Protein AF-A0A940ZEM4-F1 (afdb_monomer_lite)

Structure (mmCIF, N/CA/C/O backbone):
data_AF-A0A940ZEM4-F1
#
_entry.id   AF-A0A940ZEM4-F1
#
loop_
_atom_site.group_PDB
_atom_site.id
_atom_site.type_symbol
_atom_site.label_atom_id
_atom_site.label_alt_id
_atom_site.label_comp_id
_atom_site.label_asym_id
_atom_site.label_entity_id
_atom_site.label_seq_id
_atom_site.pdbx_PDB_ins_code
_atom_site.Cartn_x
_atom_site.Cartn_y
_atom_site.Cartn_z
_atom_site.occupancy
_atom_site.B_iso_or_equiv
_atom_site.auth_seq_id
_atom_site.auth_comp_id
_atom_site.auth_asym_id
_atom_site.auth_atom_id
_atom_site.pdbx_PDB_model_num
ATOM 1 N N . MET A 1 1 ? 19.831 27.025 28.135 1.00 42.28 1 MET A N 1
ATOM 2 C CA . MET A 1 1 ? 18.416 26.863 27.742 1.00 42.28 1 MET A CA 1
ATOM 3 C C . MET A 1 1 ? 18.306 25.577 26.940 1.00 42.28 1 MET A C 1
ATOM 5 O O . MET A 1 1 ? 18.789 25.529 25.819 1.00 42.28 1 MET A O 1
ATOM 9 N N . SER A 1 2 ? 17.800 24.511 27.561 1.00 36.66 2 SER A N 1
ATOM 10 C CA . SER A 1 2 ? 17.533 23.241 26.882 1.00 36.66 2 SER A CA 1
ATOM 11 C C . SER A 1 2 ? 16.228 23.406 26.108 1.00 36.66 2 SER A C 1
ATOM 13 O O . SER A 1 2 ? 15.175 23.564 26.722 1.00 36.66 2 SER A O 1
ATOM 15 N N . TYR A 1 3 ? 16.296 23.454 24.778 1.00 43.72 3 TYR A N 1
ATOM 16 C CA . TYR A 1 3 ? 15.103 23.317 23.949 1.00 43.72 3 TYR A CA 1
ATOM 17 C C . TYR A 1 3 ? 14.574 21.897 24.167 1.00 43.72 3 TYR A C 1
ATOM 19 O O . TYR A 1 3 ? 15.185 20.928 23.715 1.00 43.72 3 TYR A O 1
ATOM 27 N N . GLY A 1 4 ? 13.483 21.772 24.927 1.00 49.12 4 GLY A N 1
ATOM 28 C CA . GLY A 1 4 ? 12.806 20.496 25.129 1.00 49.12 4 GLY A CA 1
ATOM 29 C C . GLY A 1 4 ? 12.476 19.892 23.769 1.00 49.12 4 GLY A C 1
ATOM 30 O O . GLY A 1 4 ? 11.851 20.551 22.938 1.00 49.12 4 GLY A O 1
ATOM 31 N N . ARG A 1 5 ? 12.945 18.665 23.514 1.00 53.44 5 ARG A N 1
ATOM 32 C CA . ARG A 1 5 ? 12.550 17.930 22.308 1.00 53.44 5 ARG A CA 1
ATOM 33 C C . ARG A 1 5 ? 11.017 17.887 22.271 1.00 53.44 5 ARG A C 1
ATOM 35 O O . ARG A 1 5 ? 10.428 17.614 23.319 1.00 53.44 5 ARG A O 1
ATOM 42 N N . PRO A 1 6 ? 10.374 18.156 21.120 1.00 58.81 6 PRO A N 1
ATOM 43 C CA . PRO A 1 6 ? 8.931 17.998 20.992 1.00 58.81 6 PRO A CA 1
ATOM 44 C C . PRO A 1 6 ? 8.537 16.605 21.486 1.00 58.81 6 PRO A C 1
ATOM 46 O O . PRO A 1 6 ? 9.153 15.621 21.069 1.00 58.81 6 PRO A O 1
ATOM 49 N N . ALA A 1 7 ? 7.583 16.546 22.413 1.00 74.50 7 ALA A N 1
ATOM 50 C CA . ALA A 1 7 ? 7.146 15.294 23.005 1.00 74.50 7 ALA A CA 1
ATOM 51 C C . ALA A 1 7 ? 6.438 14.435 21.949 1.00 74.50 7 ALA A C 1
ATOM 53 O O . ALA A 1 7 ? 5.631 14.928 21.163 1.00 74.50 7 ALA A O 1
ATOM 54 N N . GLU A 1 8 ? 6.781 13.153 21.930 1.00 88.69 8 GLU A N 1
ATOM 55 C CA . GLU A 1 8 ? 6.038 12.126 21.214 1.00 88.69 8 GLU A CA 1
ATOM 56 C C . GLU A 1 8 ? 4.833 11.732 22.069 1.00 88.69 8 GLU A C 1
ATOM 58 O O . GLU A 1 8 ? 4.976 11.475 23.268 1.00 88.69 8 GLU A O 1
ATOM 63 N N . HIS A 1 9 ? 3.647 11.711 21.465 1.00 91.81 9 HIS A N 1
ATOM 64 C CA . HIS A 1 9 ? 2.410 11.353 22.153 1.00 91.81 9 HIS A CA 1
ATOM 65 C C . HIS A 1 9 ? 1.871 10.054 21.570 1.00 91.81 9 HIS A C 1
ATOM 67 O O . HIS A 1 9 ? 1.681 9.970 20.360 1.00 91.81 9 HIS A O 1
ATOM 73 N N . THR A 1 10 ? 1.638 9.057 22.425 1.00 96.12 10 THR A N 1
ATOM 74 C CA . THR A 1 10 ? 1.078 7.754 22.042 1.00 96.12 10 THR A CA 1
ATOM 75 C C . THR A 1 10 ? -0.239 7.524 22.770 1.00 96.12 10 THR A C 1
ATOM 77 O O . THR A 1 10 ? -0.320 7.730 23.980 1.00 96.12 10 THR A O 1
ATOM 80 N N . PHE A 1 11 ? -1.242 7.073 22.026 1.00 97.81 11 PHE A N 1
ATOM 81 C CA . PHE A 1 11 ? -2.601 6.797 22.476 1.00 97.81 11 PHE A CA 1
ATOM 82 C C . PHE A 1 11 ? -3.000 5.384 22.046 1.00 97.81 11 PHE A C 1
ATOM 84 O O . PHE A 1 11 ? -2.546 4.903 21.005 1.00 97.81 11 PHE A O 1
ATOM 91 N N . LEU A 1 12 ? -3.873 4.730 22.814 1.00 97.94 12 LEU A N 1
ATOM 92 C CA . LEU A 1 12 ? -4.302 3.351 22.562 1.00 97.94 12 LEU A CA 1
ATOM 93 C C . LEU A 1 12 ? -5.829 3.233 22.519 1.00 97.94 12 LEU A C 1
ATOM 95 O O . LEU A 1 12 ? -6.542 3.979 23.192 1.00 97.94 12 LEU A O 1
ATOM 99 N N . GLY A 1 13 ? -6.330 2.285 21.728 1.00 97.06 13 GLY A N 1
ATOM 100 C CA . GLY A 1 13 ? -7.742 1.917 21.657 1.00 97.06 13 GLY A CA 1
ATOM 101 C C . GLY A 1 13 ? -8.676 3.114 21.466 1.00 97.06 13 GLY A C 1
ATOM 102 O O . GLY A 1 13 ? -8.580 3.852 20.484 1.00 97.06 13 GLY A O 1
ATOM 103 N N . ALA A 1 14 ? -9.588 3.314 22.419 1.00 97.75 14 ALA A N 1
ATOM 104 C CA . ALA A 1 14 ? -10.569 4.398 22.368 1.00 97.75 14 ALA A CA 1
ATOM 105 C C . ALA A 1 14 ? -9.922 5.795 22.392 1.00 97.75 14 ALA A C 1
ATOM 107 O O . ALA A 1 14 ? -10.411 6.710 21.729 1.00 97.75 14 ALA A O 1
ATOM 108 N N . GLU A 1 15 ? -8.808 5.970 23.111 1.00 98.31 15 GLU A N 1
ATOM 109 C CA . GLU A 1 15 ? -8.081 7.246 23.138 1.00 98.31 15 GLU A CA 1
ATOM 110 C C . GLU A 1 15 ? -7.429 7.535 21.783 1.00 98.31 15 GLU A C 1
ATOM 112 O O . GLU A 1 15 ? -7.497 8.664 21.292 1.00 98.31 15 GLU A O 1
ATOM 117 N N . ALA A 1 16 ? -6.873 6.505 21.132 1.00 98.38 16 ALA A N 1
ATOM 118 C CA . ALA A 1 16 ? -6.360 6.620 19.769 1.00 98.38 16 ALA A CA 1
ATOM 119 C C . ALA A 1 16 ? -7.468 7.061 18.802 1.00 98.38 16 ALA A C 1
ATOM 121 O O . ALA A 1 16 ? -7.296 8.028 18.060 1.00 98.38 16 ALA A O 1
ATOM 122 N N . GLN A 1 17 ? -8.637 6.414 18.857 1.00 98.44 17 GLN A N 1
ATOM 123 C CA . GLN A 1 17 ? -9.801 6.778 18.043 1.00 98.44 17 GLN A CA 1
ATOM 124 C C . GLN A 1 17 ? -10.248 8.229 18.282 1.00 98.44 17 GLN A C 1
ATOM 126 O O . GLN A 1 17 ? -10.567 8.947 17.323 1.00 98.44 17 GLN A O 1
ATOM 131 N N . HIS A 1 18 ? -10.259 8.666 19.544 1.00 98.38 18 HIS A N 1
ATOM 132 C CA . HIS A 1 18 ? -10.640 10.021 19.923 1.00 98.38 18 HIS A CA 1
ATOM 133 C C . HIS A 1 18 ? -9.693 11.062 19.315 1.00 98.38 18 HIS A C 1
ATOM 135 O O . HIS A 1 18 ? -10.147 11.994 18.642 1.00 98.38 18 HIS A O 1
ATOM 141 N N . GLU A 1 19 ? -8.379 10.889 19.487 1.00 98.19 19 GLU A N 1
ATOM 142 C CA . GLU A 1 19 ? -7.397 11.833 18.952 1.00 98.19 19 GLU A CA 1
ATOM 143 C C . GLU A 1 19 ? -7.379 11.828 17.420 1.00 98.19 19 GLU A C 1
ATOM 145 O O . GLU A 1 19 ? -7.398 12.904 16.817 1.00 98.19 19 GLU A O 1
ATOM 150 N N . ILE A 1 20 ? -7.480 10.659 16.777 1.00 98.31 20 ILE A N 1
ATOM 151 C CA . ILE A 1 20 ? -7.647 10.561 15.318 1.00 98.31 20 ILE A CA 1
ATOM 152 C C . ILE A 1 20 ? -8.873 11.370 14.866 1.00 98.31 20 ILE A C 1
ATOM 154 O O . ILE A 1 20 ? -8.784 12.213 13.971 1.00 98.31 20 ILE A O 1
ATOM 158 N N . SER A 1 21 ? -10.020 11.187 15.525 1.00 98.00 21 SER A N 1
ATOM 159 C CA . SER A 1 21 ? -11.264 11.894 15.183 1.00 98.00 21 SER A CA 1
ATOM 160 C C . SER A 1 21 ? -11.165 13.407 15.346 1.00 98.00 21 SER A C 1
ATOM 162 O O . SER A 1 21 ? -11.782 14.151 14.583 1.00 98.00 21 SER A O 1
ATOM 164 N N . LYS A 1 22 ? -10.388 13.874 16.327 1.00 97.50 22 LYS A N 1
ATOM 165 C CA . LYS A 1 22 ? -10.124 15.297 16.556 1.00 97.50 22 LYS A CA 1
ATOM 166 C C . LYS A 1 22 ? -9.300 15.906 15.420 1.00 97.50 22 LYS A C 1
ATOM 168 O O . LYS A 1 22 ? -9.637 16.995 14.952 1.00 97.50 22 LYS A O 1
ATOM 173 N N . ARG A 1 23 ? -8.274 15.194 14.930 1.00 96.75 23 ARG A N 1
ATOM 174 C CA . ARG A 1 23 ? -7.470 15.623 13.762 1.00 96.75 23 ARG A CA 1
ATOM 175 C C . ARG A 1 23 ? -8.301 15.652 12.477 1.00 96.75 23 ARG A C 1
ATOM 177 O O . ARG A 1 23 ? -8.047 16.475 11.608 1.00 96.75 23 ARG A O 1
ATOM 184 N N . LEU A 1 24 ? -9.336 14.819 12.399 1.00 97.56 24 LEU A N 1
ATOM 185 C CA . LEU A 1 24 ? -10.259 14.733 11.266 1.00 97.56 24 LEU A CA 1
ATOM 186 C C . LEU A 1 24 ? -11.547 15.558 11.455 1.00 97.56 24 LEU A C 1
ATOM 188 O O . LEU A 1 24 ? -12.528 15.329 10.756 1.00 97.56 24 LEU A O 1
ATOM 192 N N . SER A 1 25 ? -11.584 16.513 12.391 1.00 95.56 25 SER A N 1
ATOM 193 C CA . SER A 1 25 ? -12.802 17.271 12.747 1.00 95.56 25 SER A CA 1
ATOM 194 C C . SER A 1 25 ? -13.527 17.920 11.556 1.00 95.56 25 SER A C 1
ATOM 196 O O . SER A 1 25 ? -14.758 17.912 11.533 1.00 95.56 25 SER A O 1
ATOM 198 N N . GLY A 1 26 ? -12.784 18.404 10.555 1.00 95.19 26 GLY A N 1
ATOM 199 C CA . GLY A 1 26 ? -13.317 18.983 9.313 1.00 95.19 26 GLY A CA 1
ATOM 200 C C . GLY A 1 26 ? -13.774 17.976 8.249 1.00 95.19 26 GLY A C 1
ATOM 201 O O . GLY A 1 26 ? -14.302 18.390 7.223 1.00 95.19 26 GLY A O 1
ATOM 202 N N . PHE A 1 27 ? -13.603 16.670 8.480 1.00 97.31 27 PHE A N 1
ATOM 203 C CA . PHE A 1 27 ? -13.843 15.603 7.501 1.00 97.31 27 PHE A CA 1
ATOM 204 C C . PHE A 1 27 ? -14.783 14.529 8.083 1.00 97.31 27 PHE A C 1
ATOM 206 O O . PHE A 1 27 ? -14.321 13.496 8.580 1.00 97.31 27 PHE A O 1
ATOM 213 N N . PRO A 1 28 ? -16.117 14.734 8.048 1.00 97.44 28 PRO A N 1
ATOM 214 C CA . PRO A 1 28 ? -17.080 13.847 8.708 1.00 97.44 28 PRO A CA 1
ATOM 215 C C . PRO A 1 28 ? -16.985 12.379 8.276 1.00 97.44 28 PRO A C 1
ATOM 217 O O . PRO A 1 28 ? -17.043 11.490 9.123 1.00 97.44 28 PRO A O 1
ATOM 220 N N . LEU A 1 29 ? -16.777 12.119 6.982 1.00 98.25 29 LEU A N 1
ATOM 221 C CA . LEU A 1 29 ?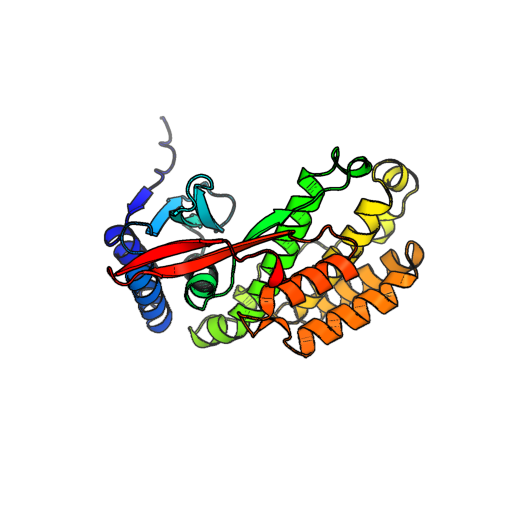 -16.632 10.758 6.460 1.00 98.25 29 LEU A CA 1
ATOM 222 C C . LEU A 1 29 ? -15.328 10.098 6.928 1.00 98.25 29 LEU A C 1
ATOM 224 O O . LEU A 1 29 ? -15.322 8.917 7.259 1.00 98.25 29 LEU A O 1
ATOM 228 N N . ALA A 1 30 ? -14.235 10.857 7.043 1.00 98.00 30 ALA A N 1
ATOM 229 C CA . ALA A 1 30 ? -12.977 10.336 7.577 1.00 98.00 30 ALA A CA 1
ATOM 230 C C . ALA A 1 30 ? -13.080 10.021 9.084 1.00 98.00 30 ALA A C 1
ATOM 232 O O . ALA A 1 30 ? -12.476 9.063 9.563 1.00 98.00 30 ALA A O 1
ATOM 233 N N . ARG A 1 31 ? -13.898 10.771 9.838 1.00 98.25 31 ARG A N 1
ATOM 234 C CA . ARG A 1 31 ? -14.227 10.442 11.240 1.00 98.25 31 ARG A CA 1
ATOM 235 C C . ARG A 1 31 ? -15.096 9.199 11.368 1.00 98.25 31 ARG A C 1
ATOM 237 O O . ARG A 1 31 ? -14.954 8.446 12.326 1.00 98.25 31 ARG A O 1
ATOM 244 N N . GLN A 1 32 ? -16.021 8.992 10.436 1.00 98.31 32 GLN A N 1
ATOM 245 C CA . GLN A 1 32 ? -16.770 7.743 10.392 1.00 98.31 32 GLN A CA 1
ATOM 246 C C . GLN A 1 32 ? -15.817 6.574 10.128 1.00 98.31 32 GLN A C 1
ATOM 248 O O . GLN A 1 32 ? -15.857 5.589 10.860 1.00 98.31 32 GLN A O 1
ATOM 253 N N . LEU A 1 33 ? -14.902 6.725 9.166 1.00 98.50 33 LEU A N 1
ATOM 254 C CA . LEU A 1 33 ? -13.872 5.729 8.897 1.00 98.50 33 LEU A CA 1
ATOM 255 C C . LEU A 1 33 ? -13.025 5.435 10.144 1.00 98.50 33 LEU A C 1
ATOM 257 O O . LEU A 1 33 ? -12.838 4.270 10.473 1.00 98.50 33 LEU A O 1
ATOM 261 N N . SER A 1 34 ? -12.555 6.446 10.884 1.00 98.38 34 SER A N 1
ATOM 262 C CA . SER A 1 34 ? -11.772 6.199 12.107 1.00 98.38 34 SER A CA 1
ATOM 263 C C . SER A 1 34 ? -12.546 5.405 13.163 1.00 98.38 34 SER A C 1
ATOM 265 O O . SER A 1 34 ? -11.954 4.596 13.878 1.00 98.38 34 SER A O 1
ATOM 267 N N . ARG A 1 35 ? -13.867 5.605 13.251 1.00 98.00 35 ARG A N 1
ATOM 268 C CA . ARG A 1 35 ? -14.742 4.803 14.108 1.00 98.00 35 ARG A CA 1
ATOM 269 C C . ARG A 1 35 ? -14.859 3.366 13.609 1.00 98.00 35 ARG A C 1
ATOM 271 O O . ARG A 1 35 ? -14.688 2.467 14.415 1.00 98.00 35 ARG A O 1
ATOM 278 N N . GLU A 1 36 ? -15.063 3.146 12.311 1.00 97.25 36 GLU A N 1
ATOM 279 C CA . GLU A 1 36 ? -15.085 1.797 11.721 1.00 97.25 36 GLU A CA 1
ATOM 280 C C . GLU A 1 36 ? -13.770 1.042 11.982 1.00 97.25 36 GLU A C 1
ATOM 282 O O . GLU A 1 36 ? -13.794 -0.125 12.373 1.00 97.25 36 GLU A O 1
ATOM 287 N N . ILE A 1 37 ? -12.623 1.718 11.821 1.00 97.56 37 ILE A N 1
ATOM 288 C CA . ILE A 1 37 ? -11.302 1.165 12.156 1.00 97.56 37 ILE A CA 1
ATOM 289 C C . ILE A 1 37 ? -11.258 0.764 13.636 1.00 97.56 37 ILE A C 1
ATOM 291 O O . ILE A 1 37 ? -10.859 -0.352 13.957 1.00 97.56 37 ILE A O 1
ATOM 295 N N . TYR A 1 38 ? -11.679 1.637 14.551 1.00 97.25 38 TYR A N 1
ATOM 296 C CA . TYR A 1 38 ? -11.693 1.312 15.977 1.00 97.25 38 TYR A CA 1
ATOM 297 C C . TYR A 1 38 ? -12.656 0.173 16.325 1.00 97.25 38 TYR A C 1
ATOM 299 O O . TYR A 1 38 ? -12.277 -0.713 17.082 1.00 97.25 38 TYR A O 1
ATOM 307 N N . ASP A 1 39 ? -13.856 0.144 15.750 1.00 95.44 39 ASP A N 1
ATOM 308 C CA . ASP A 1 39 ? -14.838 -0.915 16.001 1.00 95.44 39 ASP A CA 1
ATOM 309 C C . ASP A 1 39 ? -14.292 -2.297 15.578 1.00 95.44 39 ASP A C 1
ATOM 311 O O . ASP A 1 39 ? -14.657 -3.316 16.165 1.00 95.44 39 ASP A O 1
ATOM 315 N N . PHE A 1 40 ? -13.377 -2.342 14.600 1.00 95.88 40 PHE A N 1
ATOM 316 C CA . PHE A 1 40 ? -12.660 -3.559 14.212 1.00 95.88 40 PHE A CA 1
ATOM 317 C C . PHE A 1 40 ? -11.429 -3.846 15.072 1.00 95.88 40 PHE A C 1
ATOM 319 O O . PHE A 1 40 ? -11.292 -4.948 15.594 1.00 95.88 40 PHE A O 1
ATOM 326 N N . TYR A 1 41 ? -10.498 -2.898 15.192 1.00 96.25 41 TYR A N 1
ATOM 327 C CA . TYR A 1 41 ? -9.204 -3.134 15.841 1.00 96.25 41 TYR A CA 1
ATOM 328 C C . TYR A 1 41 ? -9.268 -3.048 17.370 1.00 96.25 41 TYR A C 1
ATOM 330 O O . TYR A 1 41 ? -8.433 -3.646 18.047 1.00 96.25 41 TYR A O 1
ATOM 338 N N . GLY A 1 42 ? -10.248 -2.342 17.931 1.00 95.06 42 GLY A N 1
ATOM 339 C CA . GLY A 1 42 ? -10.418 -2.137 19.366 1.00 95.06 42 GLY A CA 1
ATOM 340 C C . GLY A 1 42 ? -9.120 -1.689 20.035 1.00 95.06 42 GLY A C 1
ATOM 341 O O . GLY A 1 42 ? -8.440 -0.776 19.568 1.00 95.06 42 GLY A O 1
ATOM 342 N N . ASP A 1 43 ? -8.739 -2.389 21.102 1.00 95.69 43 ASP A N 1
ATOM 343 C CA . ASP A 1 43 ? -7.528 -2.105 21.884 1.00 95.69 43 ASP A CA 1
ATOM 344 C C . ASP A 1 43 ? -6.211 -2.369 21.130 1.00 95.69 43 ASP A C 1
ATOM 346 O O . ASP A 1 43 ? -5.147 -1.983 21.610 1.00 95.69 43 ASP A O 1
ATOM 350 N N . TYR A 1 44 ? -6.249 -3.017 19.958 1.00 96.94 44 TYR A N 1
ATOM 351 C CA . TYR A 1 44 ? -5.059 -3.192 19.118 1.00 96.94 44 TYR A CA 1
ATOM 352 C C . TYR A 1 44 ? -4.688 -1.920 18.346 1.00 96.94 44 TYR A C 1
ATOM 354 O O . TYR A 1 44 ? -3.574 -1.846 17.824 1.00 96.94 44 TYR A O 1
ATOM 362 N N . LEU A 1 45 ? -5.595 -0.941 18.244 1.00 98.19 45 LEU A N 1
ATOM 363 C CA . LEU A 1 45 ? -5.327 0.328 17.573 1.00 98.19 45 LEU A CA 1
ATOM 364 C C . LEU A 1 45 ? -4.388 1.194 18.424 1.00 98.19 45 LEU A C 1
ATOM 366 O O . LEU A 1 45 ? -4.684 1.494 19.579 1.00 98.19 45 LEU A O 1
ATOM 370 N N . SER A 1 46 ? -3.286 1.640 17.830 1.00 98.31 46 SER A N 1
ATOM 371 C CA . SER A 1 46 ? -2.335 2.574 18.431 1.00 98.31 46 SER A CA 1
ATOM 372 C C . SER A 1 46 ? -2.138 3.773 17.517 1.00 98.31 46 SER A C 1
ATOM 374 O O . SER A 1 46 ? -1.962 3.624 16.308 1.00 98.31 46 SER A O 1
ATOM 376 N N . PHE A 1 47 ? -2.127 4.964 18.102 1.00 98.44 47 PHE A N 1
ATOM 377 C CA . PHE A 1 47 ? -1.890 6.212 17.389 1.00 98.44 47 PHE A CA 1
ATOM 378 C C . PHE A 1 47 ? -0.755 6.969 18.059 1.00 98.44 47 PHE A C 1
ATOM 380 O O . PHE A 1 47 ? -0.838 7.296 19.242 1.00 98.44 47 PHE A O 1
ATOM 387 N N . THR A 1 48 ? 0.291 7.261 17.296 1.00 97.94 48 THR A N 1
ATOM 388 C CA . THR A 1 48 ? 1.431 8.041 17.760 1.00 97.94 48 THR A CA 1
ATOM 389 C C . THR A 1 48 ? 1.611 9.250 16.861 1.00 97.94 48 THR A C 1
ATOM 391 O O . THR A 1 48 ? 1.578 9.124 15.641 1.00 97.94 48 THR A O 1
ATOM 394 N N . GLU A 1 49 ? 1.842 10.427 17.432 1.00 96.19 49 GLU A N 1
ATOM 395 C CA . GLU A 1 49 ? 2.098 11.638 16.654 1.00 96.19 49 GLU A CA 1
ATOM 396 C C . GLU A 1 49 ? 3.354 12.371 17.128 1.00 96.19 49 GLU A C 1
ATOM 398 O O . GLU A 1 49 ? 3.640 12.479 18.324 1.00 96.19 49 GLU A O 1
ATOM 403 N N . SER A 1 50 ? 4.120 12.887 16.166 1.00 95.75 50 SER A N 1
ATOM 404 C CA . SER A 1 50 ? 5.335 13.655 16.430 1.00 95.75 50 SER A CA 1
ATOM 405 C C . SER A 1 50 ? 5.706 14.524 15.234 1.00 95.75 50 SER A C 1
ATOM 407 O O . SER A 1 50 ? 5.550 14.119 14.084 1.00 95.75 50 SER A O 1
ATOM 409 N N . ARG A 1 51 ? 6.270 15.708 15.499 1.00 93.88 51 ARG A N 1
ATOM 410 C CA . ARG A 1 51 ? 6.872 16.560 14.456 1.00 93.88 51 ARG A CA 1
ATOM 411 C C . ARG A 1 51 ? 8.215 16.020 13.959 1.00 93.88 51 ARG A C 1
ATOM 413 O O . ARG A 1 51 ? 8.708 16.468 12.932 1.00 93.88 51 ARG A O 1
ATOM 420 N N . ASN A 1 52 ? 8.819 15.095 14.709 1.00 93.50 52 ASN A N 1
ATOM 421 C CA . ASN A 1 52 ? 10.138 14.539 14.409 1.00 93.50 52 ASN A CA 1
ATOM 422 C C . ASN A 1 52 ? 10.068 13.310 13.493 1.00 93.50 52 ASN A C 1
ATOM 424 O O . ASN A 1 52 ? 11.112 12.811 13.076 1.00 93.50 52 ASN A O 1
ATOM 428 N N . PHE A 1 53 ? 8.869 12.795 13.202 1.00 93.44 53 PHE A N 1
ATOM 429 C CA . PHE A 1 53 ? 8.724 11.721 12.227 1.00 93.44 53 PHE A CA 1
ATOM 430 C C . PHE A 1 53 ? 9.052 12.225 10.822 1.00 93.44 53 PHE A C 1
ATOM 432 O O . PHE A 1 53 ? 8.731 13.354 10.452 1.00 93.44 53 PHE A O 1
ATOM 439 N N . THR A 1 54 ? 9.717 11.372 10.045 1.00 90.31 54 THR A N 1
ATOM 440 C CA . THR A 1 54 ? 10.089 11.663 8.654 1.00 90.31 54 THR A CA 1
ATOM 441 C C . THR A 1 54 ? 8.886 11.617 7.722 1.00 90.31 54 THR A C 1
ATOM 443 O O . THR A 1 54 ? 8.873 12.311 6.715 1.00 90.31 54 THR A O 1
ATOM 446 N N . SER A 1 55 ? 7.898 10.791 8.058 1.00 91.50 55 SER A N 1
ATOM 447 C CA . SER A 1 55 ? 6.704 10.538 7.261 1.00 91.50 55 SER A CA 1
ATOM 448 C C . SER A 1 55 ? 5.592 9.984 8.141 1.00 91.50 55 SER A C 1
ATOM 450 O O . SER A 1 55 ? 5.846 9.431 9.213 1.00 91.50 55 SER A O 1
ATOM 452 N N . THR A 1 56 ? 4.366 10.104 7.653 1.00 94.19 56 THR A N 1
ATOM 453 C CA . THR A 1 56 ? 3.205 9.414 8.212 1.00 94.19 56 THR A CA 1
ATOM 454 C C . THR A 1 56 ? 3.158 7.992 7.658 1.00 94.19 56 THR A C 1
ATOM 456 O O . THR A 1 56 ? 3.414 7.815 6.470 1.00 94.19 56 THR A O 1
ATOM 459 N N . ILE A 1 57 ? 2.916 6.990 8.509 1.00 95.62 57 ILE A N 1
ATOM 460 C CA . ILE A 1 57 ? 2.880 5.573 8.117 1.00 95.62 57 ILE A CA 1
ATOM 461 C C . ILE A 1 57 ? 1.877 4.777 8.956 1.00 95.62 57 ILE A C 1
ATOM 463 O O . ILE A 1 57 ? 1.695 5.042 10.147 1.00 95.62 57 ILE A O 1
ATOM 467 N N . PHE A 1 58 ? 1.304 3.733 8.365 1.00 96.44 58 PHE A N 1
ATOM 468 C CA . PHE A 1 58 ? 0.631 2.656 9.083 1.00 96.44 58 PHE A CA 1
ATOM 469 C C . PHE A 1 58 ? 1.559 1.450 9.295 1.00 96.44 58 PHE A C 1
ATOM 471 O O . PHE A 1 58 ? 2.532 1.231 8.569 1.00 96.44 58 PHE A O 1
ATOM 478 N N . THR A 1 59 ? 1.269 0.621 10.296 1.00 96.94 59 THR A N 1
ATOM 479 C CA . THR A 1 59 ? 1.946 -0.665 10.507 1.00 96.94 59 THR A CA 1
ATOM 480 C C . THR A 1 59 ? 0.999 -1.671 11.153 1.00 96.94 59 THR A C 1
ATOM 482 O O . THR A 1 59 ? 0.418 -1.406 12.198 1.00 96.94 59 THR A O 1
ATOM 485 N N . ILE A 1 60 ? 0.882 -2.866 10.571 1.00 96.81 60 ILE A N 1
ATOM 486 C CA . ILE A 1 60 ? 0.264 -4.025 11.232 1.00 96.81 60 ILE A CA 1
ATOM 487 C C . ILE A 1 60 ? 1.379 -4.915 11.777 1.00 96.81 60 ILE A C 1
ATOM 489 O O . ILE A 1 60 ? 2.257 -5.336 11.021 1.00 96.81 60 ILE A O 1
ATOM 493 N N . ARG A 1 61 ? 1.338 -5.245 13.072 1.00 95.94 61 ARG A N 1
ATOM 494 C CA . ARG A 1 61 ? 2.273 -6.205 13.679 1.00 95.94 61 ARG A CA 1
ATOM 495 C C . ARG A 1 61 ? 1.582 -7.522 13.974 1.00 95.94 61 ARG A C 1
ATOM 497 O O . ARG A 1 61 ? 0.547 -7.558 14.639 1.00 95.94 61 ARG A O 1
ATOM 504 N N . LEU A 1 62 ? 2.207 -8.613 13.544 1.00 94.94 62 LEU A N 1
ATOM 505 C CA . LEU A 1 62 ? 1.771 -9.973 13.836 1.00 94.94 62 LEU A CA 1
ATOM 506 C C . LEU A 1 62 ? 2.798 -10.675 14.734 1.00 94.94 62 LEU A C 1
ATOM 508 O O . LEU A 1 62 ? 4.005 -10.539 14.553 1.00 94.94 62 LEU A O 1
ATOM 512 N N . GLN A 1 63 ? 2.318 -11.460 15.695 1.00 94.56 63 GLN A N 1
ATOM 513 C CA . GLN A 1 63 ? 3.088 -12.571 16.251 1.00 94.56 63 GLN A CA 1
ATOM 514 C C . GLN A 1 63 ? 2.880 -13.774 15.337 1.00 94.56 63 GLN A C 1
ATOM 516 O O . GLN A 1 63 ? 1.759 -14.009 14.907 1.00 94.56 63 GLN A O 1
ATOM 521 N N . HIS A 1 64 ? 3.941 -14.527 15.039 1.00 90.31 64 HIS A N 1
ATOM 522 C CA . HIS A 1 64 ? 3.883 -15.628 14.069 1.00 90.31 64 HIS A CA 1
ATOM 523 C C . HIS A 1 64 ? 3.771 -17.023 14.710 1.00 90.31 64 HIS A C 1
ATOM 525 O O . HIS A 1 64 ? 3.454 -17.990 14.013 1.00 90.31 64 HIS A O 1
ATOM 531 N N . GLN A 1 65 ? 4.035 -17.165 16.012 1.00 90.56 65 GLN A N 1
ATOM 532 C CA . GLN A 1 65 ? 3.965 -18.446 16.727 1.00 90.56 65 GLN A CA 1
ATOM 533 C C . GLN A 1 65 ? 3.419 -18.254 18.160 1.00 90.56 65 GLN A C 1
ATOM 535 O O . GLN A 1 65 ? 4.160 -17.783 19.024 1.00 90.56 65 GLN A O 1
ATOM 540 N N . PRO A 1 66 ? 2.136 -18.581 18.436 1.00 91.00 66 PRO A N 1
ATOM 541 C CA . PRO A 1 66 ? 1.048 -18.766 17.461 1.00 91.00 66 PRO A CA 1
ATOM 542 C C . PRO A 1 66 ? 0.771 -17.488 16.653 1.00 91.00 66 PRO A C 1
ATOM 544 O O . PRO A 1 66 ? 1.209 -16.405 17.044 1.00 91.00 66 PRO A O 1
ATOM 547 N N . ILE A 1 67 ? 0.059 -17.610 15.525 1.00 93.38 67 ILE A N 1
ATOM 548 C CA . ILE A 1 67 ? -0.325 -16.432 14.743 1.00 93.38 67 ILE A CA 1
ATOM 549 C C . ILE A 1 67 ? -1.350 -15.587 15.513 1.00 93.38 67 ILE A C 1
ATOM 551 O O . ILE A 1 67 ? -2.377 -16.104 15.947 1.00 93.38 67 ILE A O 1
ATOM 555 N N . ALA A 1 68 ? -1.058 -14.304 15.717 1.00 94.00 68 ALA A N 1
ATOM 556 C CA . ALA A 1 68 ? -1.946 -13.373 16.410 1.00 94.00 68 ALA A CA 1
ATOM 557 C C . ALA A 1 68 ? -1.662 -11.924 16.002 1.00 94.00 68 ALA A C 1
ATOM 559 O O . ALA A 1 68 ? -0.509 -11.557 15.766 1.00 94.00 68 ALA A O 1
ATOM 560 N N . LEU A 1 69 ? -2.701 -11.086 15.977 1.00 95.69 69 LEU A N 1
ATOM 561 C CA . LEU A 1 69 ? -2.532 -9.642 15.848 1.00 95.69 69 LEU A CA 1
ATOM 562 C C . LEU A 1 69 ? -1.910 -9.080 17.134 1.00 95.69 69 LEU A C 1
ATOM 564 O O . LEU A 1 69 ? -2.342 -9.412 18.240 1.00 95.69 69 LEU A O 1
ATOM 568 N N . LYS A 1 70 ? -0.883 -8.241 16.987 1.00 96.38 70 LYS A N 1
ATOM 569 C CA . LYS A 1 70 ? -0.248 -7.522 18.097 1.00 96.38 70 LYS A CA 1
ATOM 570 C C . LYS A 1 70 ? -0.673 -6.071 18.164 1.00 96.38 70 LYS A C 1
ATOM 572 O O . LYS A 1 70 ? -0.956 -5.595 19.256 1.00 96.38 70 LYS A O 1
ATOM 577 N N . SER A 1 71 ? -0.715 -5.399 17.023 1.00 97.06 71 SER A N 1
ATOM 578 C CA . SER A 1 71 ? -1.100 -3.995 16.945 1.00 97.06 71 SER A CA 1
ATOM 579 C C . SER A 1 71 ? -1.444 -3.594 15.512 1.00 97.06 71 SER A C 1
ATOM 581 O O . SER A 1 71 ? -0.966 -4.196 14.543 1.00 97.06 71 SER A O 1
ATOM 583 N N . ALA A 1 72 ? -2.277 -2.564 15.410 1.00 97.94 72 ALA A N 1
ATOM 584 C CA . ALA A 1 72 ? -2.500 -1.757 14.224 1.00 97.94 72 ALA A CA 1
ATOM 585 C C . ALA A 1 72 ? -2.108 -0.317 14.571 1.00 97.94 72 ALA A C 1
ATOM 587 O O . ALA A 1 72 ? -2.781 0.356 15.346 1.00 97.94 72 ALA A O 1
ATOM 588 N N . GLU A 1 73 ? -0.966 0.120 14.064 1.00 98.31 73 GLU A N 1
ATOM 589 C CA . GLU A 1 73 ? -0.304 1.367 14.433 1.00 98.31 73 GLU A CA 1
ATOM 590 C C . GLU A 1 73 ? -0.463 2.396 13.317 1.00 98.31 73 GLU A C 1
ATOM 592 O O . GLU A 1 73 ? -0.286 2.071 12.144 1.00 98.31 73 GLU A O 1
ATOM 597 N N . ILE A 1 74 ? -0.733 3.645 13.688 1.00 98.38 74 ILE A N 1
ATOM 598 C CA . ILE A 1 74 ? -0.539 4.813 12.828 1.00 98.38 74 ILE A CA 1
ATOM 599 C C . ILE A 1 74 ? 0.468 5.731 13.509 1.00 98.38 74 ILE A C 1
ATOM 601 O O . ILE A 1 74 ? 0.272 6.138 14.655 1.00 98.38 74 ILE A O 1
ATOM 605 N N . GLN A 1 75 ? 1.522 6.084 12.783 1.00 97.81 75 GLN A N 1
ATOM 606 C CA . GLN A 1 75 ? 2.459 7.136 13.151 1.00 97.81 75 GLN A CA 1
ATOM 607 C C . GLN A 1 75 ? 2.182 8.348 12.272 1.00 97.81 75 GLN A C 1
ATOM 609 O O . GLN A 1 75 ? 2.332 8.269 11.057 1.00 97.81 75 GLN A O 1
ATOM 614 N N . LEU A 1 76 ? 1.768 9.463 12.868 1.00 97.31 76 LEU A N 1
ATOM 615 C CA . LEU A 1 76 ? 1.459 10.702 12.164 1.00 97.31 76 LEU A CA 1
ATOM 616 C C . LEU A 1 76 ? 2.597 11.707 12.311 1.00 97.31 76 LEU A C 1
ATOM 618 O O . LEU A 1 76 ? 2.910 12.154 13.420 1.00 97.31 76 LEU A O 1
ATOM 622 N N . GLN A 1 77 ? 3.155 12.133 11.178 1.00 95.62 77 GLN A N 1
ATOM 623 C CA . GLN A 1 77 ? 3.991 13.323 11.141 1.00 95.62 77 GLN A CA 1
ATOM 624 C C . GLN A 1 77 ? 3.109 14.556 11.367 1.00 95.62 77 GLN A C 1
ATOM 626 O O . GLN A 1 77 ? 2.376 15.004 10.482 1.00 95.62 77 GLN A O 1
ATOM 631 N N . SER A 1 78 ? 3.165 15.105 12.577 1.00 91.38 78 SER A N 1
ATOM 632 C CA . SER A 1 78 ? 2.337 16.245 12.963 1.00 91.38 78 SER A CA 1
ATOM 633 C C . SER A 1 78 ? 2.963 17.580 12.549 1.00 91.38 78 SER A C 1
ATOM 635 O O . SER A 1 78 ? 4.145 17.677 12.223 1.00 91.38 78 SER A O 1
ATOM 637 N N . GLY A 1 79 ? 2.158 18.646 12.565 1.00 87.44 79 GLY A N 1
ATOM 638 C CA . GLY A 1 79 ? 2.622 20.000 12.247 1.00 87.44 79 GLY A CA 1
ATOM 639 C C . GLY A 1 79 ? 2.788 20.297 10.754 1.00 87.44 79 GLY A C 1
ATOM 640 O O . GLY A 1 79 ? 3.270 21.373 10.414 1.00 87.44 79 GLY A O 1
ATOM 641 N N . THR A 1 80 ? 2.369 19.388 9.873 1.00 88.44 80 THR A N 1
ATOM 642 C CA . THR A 1 80 ? 2.261 19.640 8.432 1.00 88.44 80 THR A CA 1
ATOM 643 C C . THR A 1 80 ? 0.851 20.128 8.087 1.00 88.44 80 THR A C 1
ATOM 645 O O . THR A 1 80 ? -0.120 19.792 8.768 1.00 88.44 80 THR A O 1
ATOM 648 N N . ALA A 1 81 ? 0.713 20.903 7.007 1.00 87.94 81 ALA A N 1
ATOM 649 C CA . ALA A 1 81 ? -0.599 21.339 6.515 1.00 87.94 81 ALA A CA 1
ATOM 650 C C . ALA A 1 81 ? -1.465 20.174 5.997 1.00 87.94 81 ALA A C 1
ATOM 652 O O . ALA A 1 81 ? -2.668 20.339 5.855 1.00 87.94 81 ALA A O 1
ATOM 653 N N . ARG A 1 82 ? -0.845 19.012 5.742 1.00 89.75 82 ARG A N 1
ATOM 654 C CA . ARG A 1 82 ? -1.463 17.817 5.153 1.00 89.75 82 ARG A CA 1
ATOM 655 C C . ARG A 1 82 ? -1.701 16.692 6.168 1.00 89.75 82 ARG A C 1
ATOM 657 O O . ARG A 1 82 ? -1.863 15.534 5.791 1.00 89.75 82 ARG A O 1
ATOM 664 N N . ALA A 1 83 ? -1.640 16.995 7.466 1.00 93.81 83 ALA A N 1
ATOM 665 C CA . ALA A 1 83 ? -1.696 15.973 8.508 1.00 93.81 83 ALA A CA 1
ATOM 666 C C . ALA A 1 83 ? -3.036 15.213 8.521 1.00 93.81 83 ALA A C 1
ATOM 668 O O . ALA A 1 83 ? -3.050 14.010 8.764 1.00 93.81 83 ALA A O 1
ATOM 669 N N . ALA A 1 84 ? -4.156 15.888 8.242 1.00 95.75 84 ALA A N 1
ATOM 670 C CA . ALA A 1 84 ? -5.468 15.244 8.192 1.00 95.75 84 ALA A CA 1
ATOM 671 C C . ALA A 1 84 ? -5.589 14.305 6.981 1.00 95.75 84 ALA A C 1
ATOM 673 O O . ALA A 1 84 ? -6.084 13.187 7.115 1.00 95.75 84 ALA A O 1
ATOM 674 N N . GLU A 1 85 ? -5.088 14.739 5.826 1.00 95.31 85 GLU A N 1
ATOM 675 C CA . GLU A 1 85 ? -5.039 13.957 4.592 1.00 95.31 85 GLU A CA 1
ATOM 676 C C . GLU A 1 85 ? -4.173 12.714 4.759 1.00 95.31 85 GLU A C 1
ATOM 678 O O . GLU A 1 85 ? -4.628 11.608 4.478 1.00 95.31 85 GLU A O 1
ATOM 683 N N . ALA A 1 86 ? -2.954 12.885 5.276 1.00 95.50 86 ALA A N 1
ATOM 684 C CA . ALA A 1 86 ? -2.046 11.777 5.537 1.00 95.50 86 ALA A CA 1
ATOM 685 C C . ALA A 1 86 ? -2.660 10.786 6.537 1.00 95.50 86 ALA A C 1
ATOM 687 O O . ALA A 1 86 ? -2.634 9.583 6.317 1.00 95.50 86 ALA A O 1
ATOM 688 N N . LEU A 1 87 ? -3.301 11.276 7.603 1.00 97.62 87 LEU A N 1
ATOM 689 C CA . LEU A 1 87 ? -3.989 10.413 8.561 1.00 97.62 87 LEU A CA 1
ATOM 690 C C . LEU A 1 87 ? -5.132 9.611 7.917 1.00 97.62 87 LEU A C 1
ATOM 692 O O . LEU A 1 87 ? -5.256 8.411 8.159 1.00 97.62 87 LEU A O 1
ATOM 696 N N . ALA A 1 88 ? -5.966 10.251 7.095 1.00 97.81 88 ALA A N 1
ATOM 697 C CA . ALA A 1 88 ? -7.042 9.563 6.386 1.00 97.81 88 ALA A CA 1
ATOM 698 C C . ALA A 1 88 ? -6.508 8.520 5.393 1.00 97.81 88 ALA A C 1
ATOM 700 O O . ALA A 1 88 ? -7.100 7.449 5.254 1.00 97.81 88 ALA A O 1
ATOM 701 N N . HIS A 1 89 ? -5.378 8.809 4.749 1.00 97.31 89 HIS A N 1
ATOM 702 C CA . HIS A 1 89 ? -4.673 7.878 3.872 1.00 97.31 89 HIS A CA 1
ATOM 703 C C . HIS A 1 89 ? -4.268 6.599 4.616 1.00 97.31 89 HIS A C 1
ATOM 705 O O . HIS A 1 89 ? -4.621 5.501 4.187 1.00 97.31 89 HIS A O 1
ATOM 711 N N . GLU A 1 90 ? -3.628 6.722 5.782 1.00 97.94 90 GLU A N 1
ATOM 712 C CA . GLU A 1 90 ? -3.237 5.558 6.594 1.00 97.94 90 GLU A CA 1
ATOM 713 C C . GLU A 1 90 ? -4.440 4.759 7.116 1.00 97.94 90 GLU A C 1
ATOM 715 O O . GLU A 1 90 ? -4.408 3.526 7.160 1.00 97.94 90 GLU A O 1
ATOM 720 N N . LEU A 1 91 ? -5.542 5.435 7.463 1.00 98.56 91 LEU A N 1
ATOM 721 C CA . LEU A 1 91 ? -6.782 4.756 7.852 1.00 98.56 91 LEU A CA 1
ATOM 722 C C . LEU A 1 91 ? -7.344 3.897 6.713 1.00 98.56 91 LEU A C 1
ATOM 724 O O . LEU A 1 91 ? -7.846 2.802 6.966 1.00 98.56 91 LEU A O 1
ATOM 728 N N . LEU A 1 92 ? -7.241 4.350 5.460 1.00 98.44 92 LEU A N 1
ATOM 729 C CA . LEU A 1 92 ? -7.668 3.553 4.308 1.00 98.44 92 LEU A CA 1
ATOM 730 C C . LEU A 1 92 ? -6.818 2.289 4.146 1.00 98.44 92 LEU A C 1
ATOM 732 O O . LEU A 1 92 ? -7.375 1.227 3.876 1.00 98.44 92 LEU A O 1
ATOM 736 N N . HIS A 1 93 ? -5.506 2.357 4.388 1.00 98.00 93 HIS A N 1
ATOM 737 C CA . HIS A 1 93 ? -4.664 1.158 4.406 1.00 98.00 93 HIS A CA 1
ATOM 738 C C . HIS A 1 93 ? -5.096 0.162 5.485 1.00 98.00 93 HIS A C 1
ATOM 740 O O . HIS A 1 93 ? -5.264 -1.021 5.185 1.00 98.00 93 HIS A O 1
ATOM 746 N N .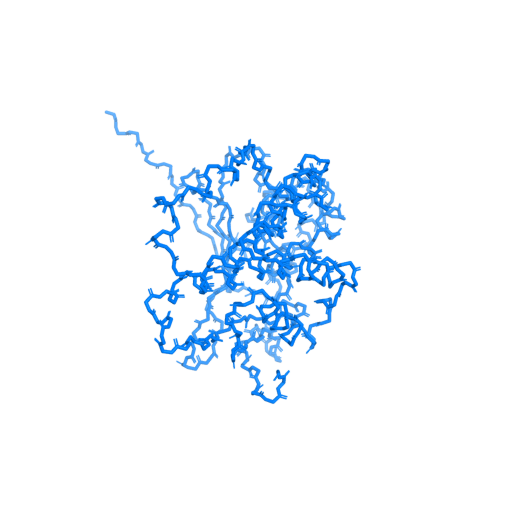 LEU A 1 94 ? -5.354 0.623 6.715 1.00 98.06 94 LEU A N 1
ATOM 747 C CA . LEU A 1 94 ? -5.868 -0.251 7.777 1.00 98.06 94 LEU A CA 1
ATOM 748 C C . LEU A 1 94 ? -7.216 -0.887 7.411 1.00 98.06 94 LEU A C 1
ATOM 750 O O . LEU A 1 94 ? -7.454 -2.055 7.739 1.00 98.06 94 LEU A O 1
ATOM 754 N N . ARG A 1 95 ? -8.080 -0.147 6.707 1.00 97.75 95 ARG A N 1
ATOM 755 C CA . ARG A 1 95 ? -9.394 -0.624 6.257 1.00 97.75 95 ARG A CA 1
ATOM 756 C C . ARG A 1 95 ? -9.289 -1.807 5.299 1.00 97.75 95 ARG A C 1
ATOM 758 O O . ARG A 1 95 ? -10.139 -2.691 5.349 1.00 97.75 95 ARG A O 1
ATOM 765 N N . LEU A 1 96 ? -8.264 -1.867 4.446 1.00 97.44 96 LEU A N 1
ATOM 766 C CA . LEU A 1 96 ? -8.112 -2.966 3.483 1.00 97.44 96 LEU A CA 1
ATOM 767 C C . LEU A 1 96 ? -8.077 -4.335 4.179 1.00 97.44 96 LEU A C 1
ATOM 769 O O . LEU A 1 96 ? -8.745 -5.268 3.735 1.00 97.44 96 LEU A O 1
ATOM 773 N N . PHE A 1 97 ? -7.394 -4.454 5.317 1.00 96.69 97 PHE A N 1
ATOM 774 C CA . PHE A 1 97 ? -7.343 -5.723 6.050 1.00 96.69 97 PHE A CA 1
ATOM 775 C C . PHE A 1 97 ? -8.691 -6.094 6.682 1.00 96.69 97 PHE A C 1
ATOM 777 O O . PHE A 1 97 ? -9.020 -7.275 6.759 1.00 96.69 97 PHE A O 1
ATOM 784 N N . MET A 1 98 ? -9.508 -5.103 7.057 1.00 95.12 98 MET A N 1
ATOM 785 C CA . MET A 1 98 ? -10.886 -5.324 7.523 1.00 95.12 98 MET A CA 1
ATOM 786 C C . MET A 1 98 ? -11.789 -5.853 6.407 1.00 95.12 98 MET A C 1
ATOM 788 O O . MET A 1 98 ? -12.696 -6.642 6.655 1.00 95.12 98 MET A O 1
ATOM 792 N N . LEU A 1 99 ? -11.522 -5.435 5.168 1.00 95.56 99 LEU A N 1
ATOM 793 C CA . LEU A 1 99 ? -12.218 -5.901 3.967 1.00 95.56 99 LEU A CA 1
ATOM 794 C C . LEU A 1 99 ? -11.722 -7.280 3.491 1.00 95.56 99 LEU A C 1
ATOM 796 O O . LEU A 1 99 ? -12.112 -7.743 2.421 1.00 95.56 99 LEU A O 1
ATOM 800 N N . GLY A 1 100 ? -10.873 -7.946 4.278 1.00 95.25 100 GLY A N 1
ATOM 801 C CA . GLY A 1 100 ? -10.389 -9.296 4.011 1.00 95.25 100 GLY A CA 1
ATOM 802 C C . GLY A 1 100 ? -9.180 -9.366 3.080 1.00 95.25 100 GLY A C 1
ATOM 803 O O . GLY A 1 100 ? -8.778 -10.472 2.716 1.00 95.25 100 GLY A O 1
ATOM 804 N N . PHE A 1 101 ? -8.577 -8.233 2.696 1.00 96.81 101 PHE A N 1
ATOM 805 C CA . PHE A 1 101 ? -7.329 -8.253 1.933 1.00 96.81 101 PHE A CA 1
ATOM 806 C C . PHE A 1 101 ? -6.181 -8.747 2.828 1.00 96.81 101 PHE A C 1
ATOM 808 O O . PHE A 1 101 ? -5.960 -8.186 3.900 1.00 96.81 101 PHE A O 1
ATOM 815 N N . PRO A 1 102 ? -5.451 -9.803 2.437 1.00 95.88 102 PRO A N 1
ATOM 816 C CA . PRO A 1 102 ? -4.427 -10.396 3.289 1.00 95.88 102 PRO A CA 1
ATOM 817 C C . PRO A 1 102 ? -3.079 -9.661 3.231 1.00 95.88 102 PRO A C 1
ATOM 819 O O . PRO A 1 102 ? -2.729 -9.004 2.250 1.00 95.88 102 PRO A O 1
ATOM 822 N N . LEU A 1 103 ? -2.287 -9.851 4.285 1.00 94.62 103 LEU A N 1
ATOM 823 C CA . LEU A 1 103 ? -0.893 -9.446 4.427 1.00 94.62 103 LEU A CA 1
ATOM 824 C C . LEU A 1 103 ? 0.037 -10.514 3.849 1.00 94.62 103 LEU A C 1
ATOM 826 O O . LEU A 1 103 ? -0.122 -11.700 4.149 1.00 94.62 103 LEU A O 1
ATOM 830 N N . GLY A 1 104 ? 1.038 -10.096 3.074 1.00 93.75 104 GLY A N 1
ATOM 831 C CA . GLY A 1 104 ? 2.150 -10.967 2.701 1.00 93.75 104 GLY A CA 1
ATOM 832 C C . GLY A 1 104 ? 3.021 -11.257 3.925 1.00 93.75 104 GLY A C 1
ATOM 833 O O . GLY A 1 104 ? 3.520 -10.333 4.559 1.00 93.75 104 GLY A O 1
ATOM 834 N N . GLU A 1 105 ? 3.176 -12.531 4.283 1.00 90.81 105 GLU A N 1
ATOM 835 C CA . GLU A 1 105 ? 3.862 -12.965 5.511 1.00 90.81 105 GLU A CA 1
ATOM 836 C C . GLU A 1 105 ? 5.267 -13.499 5.219 1.00 90.81 105 GLU A C 1
ATOM 838 O O . GLU A 1 105 ? 6.229 -13.169 5.908 1.00 90.81 105 GLU A O 1
ATOM 843 N N . ILE A 1 106 ? 5.381 -14.359 4.207 1.00 91.19 106 ILE A N 1
ATOM 844 C CA . ILE A 1 106 ? 6.601 -15.120 3.930 1.00 91.19 106 ILE A CA 1
ATOM 845 C C . ILE A 1 106 ? 6.961 -14.923 2.469 1.00 91.19 106 ILE A C 1
ATOM 847 O O . ILE A 1 106 ? 6.116 -15.118 1.599 1.00 91.19 106 ILE A O 1
ATOM 851 N N . VAL A 1 107 ? 8.219 -14.586 2.204 1.00 92.31 107 VAL A N 1
ATOM 852 C CA . VAL A 1 107 ? 8.794 -14.521 0.859 1.00 92.31 107 VAL A CA 1
ATOM 853 C C . VAL A 1 107 ? 9.892 -15.570 0.766 1.00 92.31 107 VAL A C 1
ATOM 855 O O . VAL A 1 107 ? 10.793 -15.608 1.606 1.00 92.31 107 VAL A O 1
ATOM 858 N N . HIS A 1 108 ? 9.838 -16.418 -0.259 1.00 88.94 108 HIS A N 1
ATOM 859 C CA . HIS A 1 108 ? 10.921 -17.357 -0.528 1.00 88.94 108 HIS A CA 1
ATOM 860 C C . HIS A 1 108 ? 11.999 -16.677 -1.375 1.00 88.94 108 HIS A C 1
ATOM 862 O O . HIS A 1 108 ? 11.783 -16.397 -2.553 1.00 88.94 108 HIS A O 1
ATOM 868 N N . ILE A 1 109 ? 13.164 -16.424 -0.776 1.00 90.44 109 ILE A N 1
ATOM 869 C CA . ILE A 1 109 ? 14.331 -15.877 -1.474 1.00 90.44 109 ILE A CA 1
ATOM 870 C C . ILE A 1 109 ? 15.229 -17.040 -1.920 1.00 90.44 109 ILE A C 1
ATOM 872 O O . ILE A 1 109 ? 15.762 -17.746 -1.059 1.00 90.44 109 ILE A O 1
ATOM 876 N N . PRO A 1 110 ? 15.428 -17.256 -3.236 1.00 86.62 110 PRO A N 1
ATOM 877 C CA . PRO A 1 110 ? 16.331 -18.297 -3.715 1.00 86.62 110 PRO A CA 1
ATOM 878 C C . PRO A 1 110 ? 17.759 -18.078 -3.203 1.00 86.62 110 PRO A C 1
ATOM 880 O O . PRO A 1 110 ? 18.217 -16.939 -3.107 1.00 86.62 110 PRO A O 1
ATOM 883 N N . PHE A 1 111 ? 18.483 -19.168 -2.926 1.00 89.19 111 PHE A N 1
ATOM 884 C CA . PHE A 1 111 ? 19.807 -19.136 -2.286 1.00 89.19 111 PHE A CA 1
ATOM 885 C C . PHE A 1 111 ? 20.807 -18.132 -2.904 1.00 89.19 111 PHE A C 1
ATOM 887 O O . PHE A 1 111 ? 21.413 -17.377 -2.142 1.00 89.19 111 PHE A O 1
ATOM 894 N N . PRO A 1 112 ? 20.939 -18.013 -4.244 1.00 87.56 112 PRO A N 1
ATOM 895 C CA . PRO A 1 112 ? 21.851 -17.036 -4.850 1.00 87.56 112 PRO A CA 1
ATOM 896 C C . PRO A 1 112 ? 21.524 -15.568 -4.527 1.00 87.56 112 PRO A C 1
ATOM 898 O O . PRO A 1 112 ? 22.379 -14.702 -4.686 1.00 87.56 112 PRO A O 1
ATOM 901 N N . PHE A 1 113 ? 20.300 -15.277 -4.079 1.00 87.31 113 PHE A N 1
ATOM 902 C CA . PHE A 1 113 ? 19.805 -13.923 -3.828 1.00 87.31 113 PHE A CA 1
ATOM 903 C C . PHE A 1 113 ? 19.662 -13.578 -2.343 1.00 87.31 113 PHE A C 1
ATOM 905 O O . PHE A 1 113 ? 19.242 -12.469 -2.017 1.00 87.31 113 PHE A O 1
ATOM 912 N N . VAL A 1 114 ? 20.045 -14.481 -1.435 1.00 90.81 114 VAL A N 1
ATOM 913 C CA . VAL A 1 114 ? 20.029 -14.234 0.018 1.00 90.81 114 VAL A CA 1
ATOM 914 C C . VAL A 1 114 ? 20.778 -12.950 0.417 1.00 90.81 114 VAL A C 1
ATOM 916 O O . VAL A 1 114 ? 20.223 -12.200 1.223 1.00 90.81 114 VAL A O 1
ATOM 919 N N . PRO A 1 115 ? 21.950 -12.602 -0.165 1.00 90.38 115 PRO A N 1
ATOM 920 C CA . PRO A 1 115 ? 22.624 -11.330 0.135 1.00 90.38 115 PRO A CA 1
ATOM 921 C C . PRO A 1 115 ? 21.784 -10.077 -0.164 1.00 90.38 115 PRO A C 1
ATOM 923 O O . PRO A 1 115 ? 22.051 -9.011 0.383 1.00 90.38 115 PRO A O 1
ATOM 926 N N . TYR A 1 116 ? 20.754 -10.209 -1.003 1.00 89.56 116 TYR A N 1
ATOM 927 C CA . TYR A 1 116 ? 19.868 -9.133 -1.442 1.00 89.56 116 TYR A CA 1
ATOM 928 C C . TYR A 1 116 ? 18.454 -9.245 -0.857 1.00 89.56 116 TYR A C 1
ATOM 930 O O . TYR A 1 116 ? 17.546 -8.537 -1.292 1.00 89.56 116 TYR A O 1
ATOM 938 N N . ALA A 1 117 ? 18.244 -10.116 0.137 1.00 91.75 117 ALA A N 1
ATOM 939 C CA . ALA A 1 117 ? 16.923 -10.385 0.703 1.00 91.75 117 ALA A CA 1
ATOM 940 C C . ALA A 1 117 ? 16.214 -9.111 1.192 1.00 91.75 117 ALA A C 1
ATOM 942 O O . ALA A 1 117 ? 15.025 -8.943 0.940 1.00 91.75 117 ALA A O 1
ATOM 943 N N . ARG A 1 118 ? 16.940 -8.181 1.832 1.00 92.06 118 ARG A N 1
ATOM 944 C CA . ARG A 1 118 ? 16.372 -6.906 2.303 1.00 92.06 118 ARG A CA 1
ATOM 945 C C . ARG A 1 118 ? 15.816 -6.065 1.154 1.00 92.06 118 ARG A C 1
ATOM 947 O O . ARG A 1 118 ? 14.707 -5.552 1.272 1.00 92.06 118 ARG A O 1
ATOM 954 N N . ASP A 1 119 ? 16.567 -5.944 0.064 1.00 90.62 119 ASP A N 1
ATOM 955 C CA . ASP A 1 119 ? 16.146 -5.177 -1.108 1.00 90.62 119 ASP A CA 1
ATOM 956 C C . ASP A 1 119 ? 14.920 -5.822 -1.756 1.00 90.62 119 ASP A C 1
ATOM 958 O O . ASP A 1 119 ? 13.940 -5.140 -2.036 1.00 90.62 119 ASP A O 1
ATOM 962 N N . LEU A 1 120 ? 14.937 -7.147 -1.927 1.00 92.12 120 LEU A N 1
ATOM 963 C CA . LEU A 1 120 ? 13.838 -7.900 -2.535 1.00 92.12 120 LEU A CA 1
ATOM 964 C C . LEU A 1 120 ? 12.552 -7.840 -1.698 1.00 92.12 120 LEU A C 1
ATOM 966 O O . LEU A 1 120 ? 11.472 -7.636 -2.250 1.00 92.12 120 LEU A O 1
ATOM 970 N N . ILE A 1 121 ? 12.653 -7.953 -0.371 1.00 93.38 121 ILE A N 1
ATOM 971 C CA . ILE A 1 121 ? 11.509 -7.784 0.538 1.00 93.38 121 ILE A CA 1
ATOM 972 C C . ILE A 1 121 ? 10.994 -6.339 0.481 1.00 93.38 121 ILE A C 1
ATOM 974 O O . ILE A 1 121 ? 9.786 -6.119 0.401 1.00 93.38 121 ILE A O 1
ATOM 978 N N . GLY A 1 122 ? 11.896 -5.352 0.453 1.00 93.25 122 GLY A N 1
ATOM 979 C CA . GLY A 1 122 ? 11.533 -3.945 0.280 1.00 93.25 122 GLY A CA 1
ATOM 980 C C . GLY A 1 122 ? 10.761 -3.697 -1.018 1.00 93.25 122 GLY A C 1
ATOM 981 O O . GLY A 1 122 ? 9.729 -3.030 -1.002 1.00 93.25 122 GLY A O 1
ATOM 982 N N . MET A 1 123 ? 11.200 -4.303 -2.124 1.00 94.75 123 MET A N 1
ATOM 983 C CA . MET A 1 123 ? 10.498 -4.259 -3.410 1.00 94.75 123 MET A CA 1
ATOM 984 C C . MET A 1 123 ? 9.096 -4.873 -3.327 1.00 94.75 123 MET A C 1
ATOM 986 O O . MET A 1 123 ? 8.150 -4.283 -3.846 1.00 94.75 123 MET A O 1
ATOM 990 N N . CYS A 1 124 ? 8.936 -6.010 -2.637 1.00 95.25 124 CYS A N 1
ATOM 991 C CA . CYS A 1 124 ? 7.624 -6.630 -2.428 1.00 95.25 124 CYS A CA 1
ATOM 992 C C . CYS A 1 124 ? 6.658 -5.679 -1.705 1.00 95.25 124 CYS A C 1
ATOM 994 O O . CYS A 1 124 ? 5.529 -5.482 -2.154 1.00 95.25 124 CYS A O 1
ATOM 996 N N . HIS A 1 125 ? 7.105 -5.062 -0.605 1.00 93.50 125 HIS A N 1
ATOM 997 C CA . HIS A 1 125 ? 6.294 -4.101 0.149 1.00 93.50 125 HIS A CA 1
ATOM 998 C C . HIS A 1 125 ? 5.955 -2.863 -0.671 1.00 93.50 125 HIS A C 1
ATOM 1000 O O . HIS A 1 125 ? 4.841 -2.357 -0.594 1.00 93.50 125 HIS A O 1
ATOM 1006 N N . TRP A 1 126 ? 6.895 -2.394 -1.484 1.00 93.94 126 TRP A N 1
ATOM 1007 C CA . TRP A 1 126 ? 6.683 -1.225 -2.316 1.00 93.94 126 TRP A CA 1
ATOM 1008 C C . TRP A 1 126 ? 5.634 -1.481 -3.408 1.00 93.94 126 TRP A C 1
ATOM 1010 O O . TRP A 1 126 ? 4.731 -0.668 -3.602 1.00 93.94 126 TRP A O 1
ATOM 1020 N N . VAL A 1 127 ? 5.687 -2.648 -4.064 1.00 95.38 127 VAL A N 1
ATOM 1021 C CA . VAL A 1 127 ? 4.661 -3.065 -5.034 1.00 95.38 127 VAL A CA 1
ATOM 1022 C C . VAL A 1 127 ? 3.299 -3.212 -4.360 1.00 95.38 127 VAL A C 1
ATOM 1024 O O . VAL A 1 127 ? 2.314 -2.687 -4.875 1.00 95.38 127 VAL A O 1
ATOM 1027 N N . LEU A 1 128 ? 3.235 -3.865 -3.194 1.00 95.25 128 LEU A N 1
ATOM 1028 C CA . LEU A 1 128 ? 2.001 -3.953 -2.409 1.00 95.25 128 LEU A CA 1
ATOM 1029 C C . LEU A 1 128 ? 1.437 -2.568 -2.089 1.00 95.25 128 LEU A C 1
ATOM 1031 O O . LEU A 1 128 ? 0.246 -2.345 -2.281 1.00 95.25 128 LEU A O 1
ATOM 1035 N N . ASN A 1 129 ? 2.286 -1.638 -1.653 1.00 94.38 129 ASN A N 1
ATOM 1036 C CA . ASN A 1 129 ? 1.860 -0.288 -1.314 1.00 94.38 129 ASN A CA 1
ATOM 1037 C C . ASN A 1 129 ? 1.226 0.429 -2.514 1.00 94.38 129 ASN A C 1
ATOM 1039 O O . ASN A 1 129 ? 0.176 1.049 -2.380 1.00 94.38 129 ASN A O 1
ATOM 1043 N N . LEU A 1 130 ? 1.798 0.282 -3.713 1.00 94.19 130 LEU A N 1
ATOM 1044 C CA . LEU A 1 130 ? 1.205 0.854 -4.924 1.00 94.19 130 LEU A CA 1
ATOM 1045 C C . LEU A 1 130 ? -0.133 0.227 -5.315 1.00 94.19 130 LEU A C 1
ATOM 1047 O O . LEU A 1 130 ? -1.036 0.939 -5.753 1.00 94.19 130 LEU A O 1
ATOM 1051 N N . VAL A 1 131 ? -0.277 -1.089 -5.155 1.00 96.31 131 VAL A N 1
ATOM 1052 C CA . VAL A 1 131 ? -1.566 -1.758 -5.375 1.00 96.31 131 VAL A CA 1
ATOM 1053 C C . VAL A 1 131 ? -2.605 -1.215 -4.392 1.00 96.31 131 VAL A C 1
ATOM 1055 O O . VAL A 1 131 ? -3.703 -0.846 -4.800 1.00 96.31 131 VAL A O 1
ATOM 1058 N N . GLN A 1 132 ? -2.246 -1.083 -3.115 1.00 95.94 132 GLN A N 1
ATOM 1059 C CA . GLN A 1 132 ? -3.132 -0.526 -2.093 1.00 95.94 132 GLN A CA 1
ATOM 1060 C C . GLN A 1 132 ? -3.486 0.941 -2.362 1.00 95.94 132 GLN A C 1
ATOM 1062 O O . GLN A 1 132 ? -4.637 1.330 -2.176 1.00 95.94 132 GLN A O 1
ATOM 1067 N N . HIS A 1 133 ? -2.545 1.748 -2.858 1.00 95.12 133 HIS A N 1
ATOM 1068 C CA . HIS A 1 133 ? -2.828 3.113 -3.297 1.00 95.12 133 HIS A CA 1
ATOM 1069 C C . HIS A 1 133 ? -3.889 3.142 -4.401 1.00 95.12 133 HIS A C 1
ATOM 1071 O O . HIS A 1 133 ? -4.855 3.895 -4.307 1.00 95.12 133 HIS A O 1
ATOM 1077 N N . GLU A 1 134 ? -3.771 2.281 -5.410 1.00 95.38 134 GLU A N 1
ATOM 1078 C CA . GLU A 1 134 ? -4.773 2.196 -6.474 1.00 95.38 134 GLU A CA 1
ATOM 1079 C C . GLU A 1 134 ? -6.162 1.808 -5.935 1.00 95.38 134 GLU A C 1
ATOM 1081 O O . GLU A 1 134 ? -7.169 2.366 -6.369 1.00 95.38 134 GLU A O 1
ATOM 1086 N N . MET A 1 135 ? -6.227 0.911 -4.947 1.00 96.19 135 MET A N 1
ATOM 1087 C CA . MET A 1 135 ? -7.483 0.515 -4.293 1.00 96.19 135 MET A CA 1
ATOM 1088 C C . MET A 1 135 ? -8.098 1.634 -3.447 1.00 96.19 135 MET A C 1
ATOM 1090 O O . MET A 1 135 ? -9.318 1.809 -3.414 1.00 96.19 135 MET A O 1
ATOM 1094 N N . ASN A 1 136 ? -7.254 2.382 -2.739 1.00 96.88 136 ASN A N 1
ATOM 1095 C CA . ASN A 1 136 ? -7.679 3.401 -1.787 1.00 96.88 136 ASN A CA 1
ATOM 1096 C C . ASN A 1 136 ? -8.078 4.706 -2.477 1.00 96.88 136 ASN A C 1
ATOM 1098 O O . ASN A 1 136 ? -8.927 5.427 -1.949 1.00 96.88 136 ASN A O 1
ATOM 1102 N N . TYR A 1 137 ? -7.520 4.992 -3.657 1.00 95.56 137 TYR A N 1
ATOM 1103 C CA . TYR A 1 137 ? -7.666 6.280 -4.330 1.00 95.56 137 TYR A CA 1
ATOM 1104 C C . TYR A 1 137 ? -9.125 6.734 -4.520 1.00 95.56 137 TYR A C 1
ATOM 1106 O O . TYR A 1 137 ? -9.448 7.845 -4.092 1.00 95.56 137 TYR A O 1
ATOM 1114 N N . PRO A 1 138 ? -10.059 5.914 -5.052 1.00 95.56 138 PRO A N 1
ATOM 1115 C CA . PRO A 1 138 ? -11.452 6.344 -5.193 1.00 95.56 138 PRO A CA 1
ATOM 1116 C C . PRO A 1 138 ? -12.109 6.674 -3.846 1.00 95.56 138 PRO A C 1
ATOM 1118 O O . PRO A 1 138 ? -12.865 7.641 -3.738 1.00 95.56 138 PRO A O 1
ATOM 1121 N N . THR A 1 139 ? -11.791 5.895 -2.806 1.00 96.75 139 THR A N 1
ATOM 1122 C CA . THR A 1 139 ? -12.340 6.119 -1.464 1.00 96.75 139 THR A CA 1
ATOM 1123 C C . THR A 1 139 ? -11.762 7.393 -0.856 1.00 96.75 139 THR A C 1
ATOM 1125 O O . THR A 1 139 ? -12.516 8.180 -0.297 1.00 96.75 139 THR A O 1
ATOM 1128 N N . PHE A 1 140 ? -10.466 7.658 -1.028 1.00 97.25 140 PHE A N 1
ATOM 1129 C CA . PHE A 1 140 ? -9.825 8.889 -0.565 1.00 97.25 140 PHE A CA 1
ATOM 1130 C C . PHE A 1 140 ? -10.511 10.146 -1.115 1.00 97.25 140 PHE A C 1
ATOM 1132 O O . PHE A 1 140 ? -10.853 11.044 -0.346 1.00 97.25 140 PHE A O 1
ATOM 1139 N N . LEU A 1 141 ? -10.816 10.170 -2.418 1.00 96.69 141 LEU A N 1
ATOM 1140 C CA . LEU A 1 141 ? -11.582 11.266 -3.024 1.00 96.69 141 LEU A CA 1
ATOM 1141 C C . LEU A 1 141 ? -12.993 11.372 -2.431 1.00 96.69 141 LEU A C 1
ATOM 1143 O O . LEU A 1 141 ? -13.468 12.469 -2.147 1.00 96.69 141 LEU A O 1
ATOM 1147 N N . SER A 1 142 ? -13.656 10.234 -2.197 1.00 97.06 142 SER A N 1
ATOM 1148 C CA . SER A 1 142 ? -15.000 10.210 -1.603 1.00 97.06 142 SER A CA 1
ATOM 1149 C C . SER A 1 142 ? -15.044 10.723 -0.160 1.00 97.06 142 SER A C 1
ATOM 1151 O O . SER A 1 142 ? -16.081 11.219 0.269 1.00 97.06 142 SER A O 1
ATOM 1153 N N . LEU A 1 143 ? -13.923 10.667 0.574 1.00 97.00 143 LEU A N 1
ATOM 1154 C CA . LEU A 1 143 ? -13.802 11.262 1.909 1.00 97.00 143 LEU A CA 1
ATOM 1155 C C . LEU A 1 143 ? -13.728 12.803 1.872 1.00 97.00 143 LEU A C 1
ATOM 1157 O O . LEU A 1 143 ? -13.791 13.429 2.930 1.00 97.00 143 LEU A O 1
ATOM 1161 N N . GLY A 1 144 ? -13.634 13.408 0.680 1.00 94.50 144 GLY A N 1
ATOM 1162 C CA . GLY A 1 144 ? -13.627 14.858 0.472 1.00 94.50 144 GLY A CA 1
ATOM 1163 C C . GLY A 1 144 ? -12.236 15.481 0.344 1.00 94.50 144 GLY A C 1
ATOM 1164 O O . GLY A 1 144 ? -12.114 16.700 0.446 1.00 94.50 144 GLY A O 1
ATOM 1165 N N . PHE A 1 145 ? -11.193 14.673 0.142 1.00 94.88 145 PHE A N 1
ATOM 1166 C CA . PHE A 1 145 ? -9.820 15.155 -0.003 1.00 94.88 145 PHE A CA 1
ATOM 1167 C C . PHE A 1 145 ? -9.448 15.455 -1.457 1.00 94.88 145 PHE A C 1
ATOM 1169 O O . PHE A 1 145 ? -9.968 14.844 -2.393 1.00 94.88 145 PHE A O 1
ATOM 1176 N N . ASP A 1 146 ? -8.514 16.390 -1.641 1.00 91.38 146 ASP A N 1
ATOM 1177 C CA . ASP A 1 146 ? -8.014 16.751 -2.965 1.00 91.38 146 ASP A CA 1
ATOM 1178 C C . ASP A 1 146 ? -7.201 15.600 -3.569 1.00 91.38 146 ASP A C 1
ATOM 1180 O O . ASP A 1 146 ? -6.323 15.023 -2.923 1.00 91.38 146 ASP A O 1
ATOM 1184 N N . LYS A 1 147 ? -7.455 15.295 -4.843 1.00 90.00 147 LYS A N 1
ATOM 1185 C CA . LYS A 1 147 ? -6.699 14.296 -5.603 1.00 90.00 147 LYS A CA 1
ATOM 1186 C C . LYS A 1 147 ? -5.191 14.545 -5.591 1.00 90.00 147 LYS A C 1
ATOM 1188 O O . LYS A 1 147 ? -4.430 13.584 -5.606 1.00 90.00 147 LYS A O 1
ATOM 1193 N N . ASP A 1 148 ? -4.769 15.803 -5.542 1.00 86.44 148 ASP A N 1
ATOM 1194 C CA . ASP A 1 148 ? -3.367 16.206 -5.564 1.00 86.44 148 ASP A CA 1
ATOM 1195 C C . ASP A 1 148 ? -2.674 15.946 -4.216 1.00 86.44 148 ASP A C 1
ATOM 1197 O O . ASP A 1 148 ? -1.450 16.047 -4.121 1.00 86.44 148 ASP A O 1
ATOM 1201 N N . HIS A 1 149 ? -3.443 15.599 -3.177 1.00 87.00 149 HIS A N 1
ATOM 1202 C CA . HIS A 1 149 ? -2.949 15.290 -1.837 1.00 87.00 149 HIS A CA 1
ATOM 1203 C C . HIS A 1 149 ? -2.866 13.785 -1.552 1.00 87.00 149 HIS A C 1
ATOM 1205 O O . HIS A 1 149 ? -2.443 13.429 -0.453 1.00 87.00 149 HIS A O 1
ATOM 1211 N N . PHE A 1 150 ? -3.231 12.910 -2.496 1.00 89.31 150 PHE A N 1
ATOM 1212 C CA . PHE A 1 150 ? -3.198 11.462 -2.266 1.00 89.31 150 PHE A CA 1
ATOM 1213 C C . PHE A 1 150 ? -1.774 10.901 -2.248 1.00 89.31 150 PHE A C 1
ATOM 1215 O O . PHE A 1 150 ? -1.361 10.265 -1.287 1.00 89.31 150 PHE A O 1
ATOM 1222 N N . LEU A 1 151 ? -0.990 11.176 -3.293 1.00 85.44 151 LEU A N 1
ATOM 1223 C CA . LEU A 1 151 ? 0.437 10.862 -3.308 1.00 85.44 151 LEU A CA 1
ATOM 1224 C C . LEU A 1 151 ? 1.235 12.142 -3.130 1.00 85.44 151 LEU A C 1
ATOM 1226 O O . LEU A 1 151 ? 0.955 13.161 -3.761 1.00 85.44 151 LEU A O 1
ATOM 1230 N N . GLU A 1 152 ? 2.255 12.097 -2.279 1.00 72.81 152 GLU A N 1
ATOM 1231 C CA . GLU A 1 152 ? 3.244 13.163 -2.258 1.00 72.81 152 GLU A CA 1
ATOM 1232 C C . GLU A 1 152 ? 3.936 13.239 -3.623 1.00 72.81 152 GLU A C 1
ATOM 1234 O O . GLU A 1 152 ? 4.473 12.253 -4.136 1.00 72.81 152 GLU A O 1
ATOM 1239 N N . ARG A 1 153 ? 3.876 14.418 -4.246 1.00 67.31 153 ARG A N 1
ATOM 1240 C CA . ARG A 1 153 ? 4.542 14.658 -5.521 1.00 67.31 153 ARG A CA 1
ATOM 1241 C C . ARG A 1 153 ? 6.040 14.722 -5.261 1.00 67.31 153 ARG A C 1
ATOM 1243 O O . ARG A 1 153 ? 6.517 15.661 -4.634 1.00 67.31 153 ARG A O 1
ATOM 1250 N N . SER A 1 154 ? 6.781 13.744 -5.773 1.00 62.88 154 SER A N 1
ATOM 1251 C CA . SER A 1 154 ? 8.228 13.889 -5.881 1.00 62.88 154 SER A CA 1
ATOM 1252 C C . SER A 1 154 ? 8.516 14.977 -6.916 1.00 62.88 154 SER A C 1
ATOM 1254 O O . SER A 1 154 ? 8.190 14.828 -8.094 1.00 62.88 154 SER A O 1
ATOM 1256 N N . GLU A 1 155 ? 9.093 16.092 -6.472 1.00 61.88 155 GLU A N 1
ATOM 1257 C CA . GLU A 1 155 ? 9.611 17.135 -7.366 1.00 61.88 155 GLU A CA 1
ATOM 1258 C C . GLU A 1 155 ? 10.947 16.728 -8.012 1.00 61.88 155 GLU A C 1
ATOM 1260 O O . GLU A 1 155 ? 11.495 17.465 -8.834 1.00 61.88 155 GLU A O 1
ATOM 1265 N N . GLU A 1 156 ? 11.480 15.551 -7.670 1.00 67.12 156 GLU A N 1
ATOM 1266 C CA . GLU A 1 156 ? 12.763 15.083 -8.169 1.00 67.12 156 GLU A CA 1
ATOM 1267 C C . GLU A 1 156 ? 12.663 14.710 -9.656 1.00 67.12 156 GLU A C 1
ATOM 1269 O O . GLU A 1 156 ? 12.008 13.746 -10.068 1.00 67.12 156 GLU A O 1
ATOM 1274 N N . VAL A 1 157 ? 13.342 15.496 -10.493 1.00 70.06 157 VAL A N 1
ATOM 1275 C CA . VAL A 1 157 ? 13.577 15.145 -11.893 1.00 70.06 157 VAL A CA 1
ATOM 1276 C C . VAL A 1 157 ? 14.736 14.158 -11.935 1.00 70.06 157 VAL A C 1
ATOM 1278 O O . VAL A 1 157 ? 15.894 14.532 -11.763 1.00 70.06 157 VAL A O 1
ATOM 1281 N N . ILE A 1 158 ? 14.420 12.886 -12.164 1.00 75.69 158 ILE A N 1
ATOM 1282 C CA . ILE A 1 158 ? 15.423 11.823 -12.208 1.00 75.69 158 ILE A CA 1
ATOM 1283 C C . ILE A 1 158 ? 16.106 11.807 -13.575 1.00 75.69 158 ILE A C 1
ATOM 1285 O O . ILE A 1 158 ? 15.473 11.563 -14.603 1.00 75.69 158 ILE A O 1
ATOM 1289 N N . ASP A 1 159 ? 17.424 12.003 -13.583 1.00 78.06 159 ASP A N 1
ATOM 1290 C CA . ASP A 1 159 ? 18.243 11.820 -14.780 1.00 78.06 159 ASP A CA 1
ATOM 1291 C C . ASP A 1 159 ? 18.525 10.327 -15.024 1.00 78.06 159 ASP A C 1
ATOM 1293 O O . ASP A 1 159 ? 19.588 9.796 -14.678 1.00 78.06 159 ASP A O 1
ATOM 1297 N N . TYR A 1 160 ? 17.577 9.642 -15.667 1.00 79.00 160 TYR A N 1
ATOM 1298 C CA . TYR A 1 160 ? 17.717 8.235 -16.061 1.00 79.00 160 TYR A CA 1
ATOM 1299 C C . TYR A 1 160 ? 18.891 7.974 -17.011 1.00 79.00 160 TYR A C 1
ATOM 1301 O O . TYR A 1 160 ? 19.416 6.860 -17.048 1.00 79.00 160 TYR A O 1
ATOM 1309 N N . ARG A 1 161 ? 19.355 8.986 -17.755 1.00 74.56 161 ARG A N 1
ATOM 1310 C CA . ARG A 1 161 ? 20.516 8.849 -18.642 1.00 74.56 161 ARG A CA 1
ATOM 1311 C C . ARG A 1 161 ? 21.797 8.671 -17.837 1.00 74.56 161 ARG A C 1
ATOM 1313 O O . ARG A 1 161 ? 22.652 7.877 -18.227 1.00 74.56 161 ARG A O 1
ATOM 1320 N N . SER A 1 162 ? 21.934 9.384 -16.721 1.00 72.44 162 SER A N 1
ATOM 1321 C CA . SER A 1 162 ? 23.096 9.255 -15.833 1.00 72.44 162 SER A CA 1
ATOM 1322 C C . SER A 1 162 ? 23.202 7.877 -15.170 1.00 72.44 162 SER A C 1
ATOM 1324 O O . SER A 1 162 ? 24.312 7.426 -14.895 1.00 72.44 162 SER A O 1
ATOM 1326 N N . GLN A 1 163 ? 22.077 7.176 -14.988 1.00 67.44 163 GLN A N 1
ATOM 1327 C CA . GLN A 1 163 ? 22.035 5.844 -14.375 1.00 67.44 163 GLN A CA 1
ATOM 1328 C C . GLN A 1 163 ? 22.581 4.733 -15.289 1.00 67.44 163 GLN A C 1
ATOM 1330 O O . GLN A 1 163 ? 22.942 3.661 -14.808 1.00 67.44 163 GLN A O 1
ATOM 1335 N N . LEU A 1 164 ? 22.710 4.993 -16.596 1.00 62.66 164 LEU A N 1
ATOM 1336 C CA . LEU A 1 164 ? 23.270 4.053 -17.575 1.00 62.66 164 LEU A CA 1
ATOM 1337 C C . LEU A 1 164 ? 24.802 4.085 -17.684 1.00 62.66 164 LEU A C 1
ATOM 1339 O O . LEU A 1 164 ? 25.357 3.468 -18.594 1.00 62.66 164 LEU A O 1
ATOM 1343 N N . ARG A 1 165 ? 25.505 4.823 -16.818 1.00 59.59 165 ARG A N 1
ATOM 1344 C CA . ARG A 1 165 ? 26.969 4.889 -16.883 1.00 59.59 165 ARG A CA 1
ATOM 1345 C C . ARG A 1 165 ? 27.591 3.526 -16.524 1.00 59.59 165 ARG A C 1
ATOM 1347 O O . ARG A 1 165 ? 27.111 2.851 -15.617 1.00 59.59 165 ARG A O 1
ATOM 1354 N N . PRO A 1 166 ? 28.685 3.104 -17.181 1.00 53.97 166 PRO A N 1
ATOM 1355 C CA . PRO A 1 166 ? 29.340 1.826 -16.880 1.00 53.97 166 PRO A CA 1
ATOM 1356 C C . PRO A 1 166 ? 29.747 1.673 -15.403 1.00 53.97 166 PRO A C 1
ATOM 1358 O O . PRO A 1 166 ? 29.734 0.568 -14.862 1.00 53.97 166 PRO A O 1
ATOM 1361 N N . GLU A 1 167 ? 30.062 2.780 -14.717 1.00 56.00 167 GLU A N 1
ATOM 1362 C CA . GLU A 1 167 ? 30.435 2.764 -13.296 1.00 56.00 167 GLU A CA 1
ATOM 1363 C C . GLU A 1 167 ? 29.267 2.425 -12.351 1.00 56.00 167 GLU A C 1
ATOM 1365 O O . GLU A 1 167 ? 29.508 1.930 -11.245 1.00 56.00 167 GLU A O 1
ATOM 1370 N N . SER A 1 168 ? 28.015 2.674 -12.762 1.00 53.84 168 SER A N 1
ATOM 1371 C CA . SER A 1 168 ? 26.815 2.315 -11.992 1.00 53.84 168 SER A CA 1
ATOM 1372 C C . SER A 1 168 ? 26.365 0.870 -12.235 1.00 53.84 168 SER A C 1
ATOM 1374 O O . SER A 1 168 ? 25.854 0.246 -11.308 1.00 53.84 168 SER A O 1
ATOM 1376 N N . GLN A 1 169 ? 26.638 0.307 -13.416 1.00 55.22 169 GLN A N 1
ATOM 1377 C CA . GLN A 1 169 ? 26.220 -1.051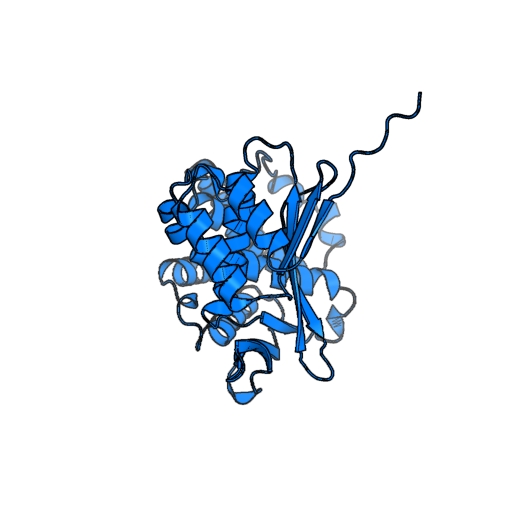 -13.806 1.00 55.22 169 GLN A CA 1
ATOM 1378 C C . GLN A 1 169 ? 27.016 -2.169 -13.112 1.00 55.22 169 GLN A C 1
ATOM 1380 O O . GLN A 1 169 ? 26.486 -3.241 -12.843 1.00 55.22 169 GLN A O 1
ATOM 1385 N N . ASN A 1 170 ? 28.275 -1.921 -12.736 1.00 54.62 170 ASN A N 1
ATOM 1386 C CA . ASN A 1 170 ? 29.109 -2.924 -12.055 1.00 54.62 170 ASN A CA 1
ATOM 1387 C C . ASN A 1 170 ? 28.770 -3.125 -10.563 1.00 54.62 170 ASN A C 1
ATOM 1389 O O . ASN A 1 170 ? 29.424 -3.920 -9.890 1.00 54.62 170 ASN A O 1
ATOM 1393 N N . ARG A 1 171 ? 27.792 -2.388 -10.013 1.00 59.81 171 ARG A N 1
ATOM 1394 C CA . ARG A 1 171 ? 27.499 -2.377 -8.566 1.00 59.81 171 ARG A CA 1
ATOM 1395 C C . ARG A 1 171 ? 26.256 -3.166 -8.168 1.00 59.81 171 ARG A C 1
ATOM 1397 O O . ARG A 1 171 ? 26.107 -3.474 -6.987 1.00 59.81 171 ARG A O 1
ATOM 1404 N N . VAL A 1 172 ? 25.364 -3.478 -9.108 1.00 64.38 172 VAL A N 1
ATOM 1405 C CA . VAL A 1 172 ? 24.070 -4.106 -8.818 1.00 64.38 172 VAL A CA 1
ATOM 1406 C C . VAL A 1 172 ? 23.878 -5.307 -9.746 1.00 64.38 172 VAL A C 1
ATOM 1408 O O . VAL A 1 172 ? 23.986 -5.150 -10.958 1.00 64.38 172 VAL A O 1
ATOM 1411 N N . PRO A 1 173 ? 23.588 -6.514 -9.226 1.00 73.94 173 PRO A N 1
ATOM 1412 C CA . PRO A 1 173 ? 23.260 -7.648 -10.081 1.00 73.94 173 PRO A CA 1
ATOM 1413 C C . PRO A 1 173 ? 22.070 -7.328 -10.985 1.00 73.94 173 PRO A C 1
ATOM 1415 O O . PRO A 1 173 ? 21.065 -6.784 -10.520 1.00 73.94 173 PRO A O 1
ATOM 1418 N N . ALA A 1 174 ? 22.139 -7.743 -12.251 1.00 69.81 174 ALA A N 1
ATOM 1419 C CA . ALA A 1 174 ? 21.067 -7.545 -13.232 1.00 69.81 174 ALA A CA 1
ATOM 1420 C C . ALA A 1 174 ? 19.692 -8.045 -12.735 1.00 69.81 174 ALA A C 1
ATOM 1422 O O . ALA A 1 174 ? 18.648 -7.496 -13.087 1.00 69.81 174 ALA A O 1
ATOM 1423 N N . GLN A 1 175 ? 19.688 -9.057 -11.860 1.00 73.50 175 GLN A N 1
ATOM 1424 C CA . GLN A 1 175 ? 18.492 -9.630 -11.237 1.00 73.50 175 GLN A CA 1
ATOM 1425 C C . GLN A 1 175 ? 17.778 -8.674 -10.269 1.00 73.50 175 GLN A C 1
ATOM 1427 O O . GLN A 1 175 ? 16.605 -8.883 -9.985 1.00 73.50 175 GLN A O 1
ATOM 1432 N N . LEU A 1 176 ? 18.447 -7.626 -9.783 1.00 81.56 176 LEU A N 1
ATOM 1433 C CA . LEU A 1 176 ? 17.822 -6.540 -9.021 1.00 81.56 176 LEU A CA 1
ATOM 1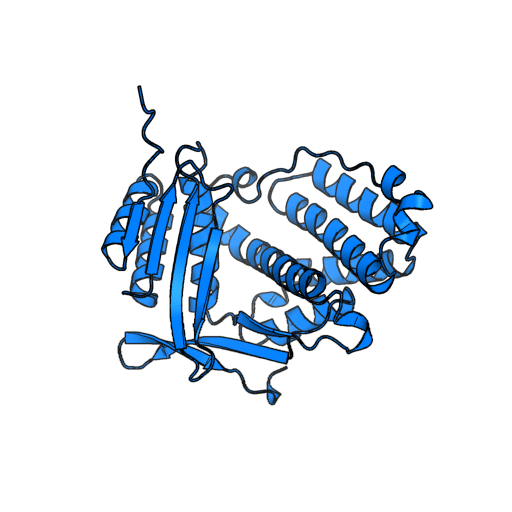434 C C . LEU A 1 176 ? 17.518 -5.323 -9.889 1.00 81.56 176 LEU A C 1
ATOM 1436 O O . LEU A 1 176 ? 16.596 -4.570 -9.586 1.00 81.56 176 LEU A O 1
ATOM 1440 N N . GLU A 1 177 ? 18.279 -5.111 -10.959 1.00 87.56 177 GLU A N 1
ATOM 1441 C CA . GLU A 1 177 ? 18.086 -3.957 -11.831 1.00 87.56 177 GLU A CA 1
ATOM 1442 C C . GLU A 1 177 ? 16.794 -4.042 -12.645 1.00 87.56 177 GLU A C 1
ATOM 1444 O O . GLU A 1 177 ? 16.066 -3.052 -12.723 1.00 87.56 177 GLU A O 1
ATOM 1449 N N . PHE A 1 178 ? 16.466 -5.205 -13.219 1.00 91.50 178 PHE A N 1
ATOM 1450 C CA . PHE A 1 178 ? 15.222 -5.350 -13.981 1.00 91.50 178 PHE A CA 1
ATOM 1451 C C . PHE A 1 178 ? 13.964 -5.064 -13.129 1.00 91.50 178 PHE A C 1
ATOM 1453 O O . PHE A 1 178 ? 13.158 -4.219 -13.540 1.00 91.50 178 PHE A O 1
ATOM 1460 N N . PRO A 1 179 ? 13.802 -5.660 -11.927 1.00 93.38 179 PRO A N 1
ATOM 1461 C CA . PRO A 1 179 ? 12.724 -5.290 -11.013 1.00 93.38 179 PRO A CA 1
ATOM 1462 C C . PRO A 1 179 ? 12.693 -3.805 -10.648 1.00 93.38 179 PRO A C 1
ATOM 1464 O O . PRO A 1 179 ? 11.613 -3.215 -10.607 1.00 93.38 179 PRO A O 1
ATOM 1467 N N . ARG A 1 180 ? 13.859 -3.176 -10.429 1.00 91.38 180 ARG A N 1
ATOM 1468 C CA . ARG A 1 180 ? 13.951 -1.736 -10.133 1.00 91.38 180 ARG A CA 1
ATOM 1469 C C . ARG A 1 180 ? 13.392 -0.888 -11.272 1.00 91.38 180 ARG A C 1
ATOM 1471 O O . ARG A 1 180 ? 12.611 0.012 -10.999 1.00 91.38 180 ARG A O 1
ATOM 1478 N N . TRP A 1 181 ? 13.704 -1.199 -12.531 1.00 93.62 181 TRP A N 1
ATOM 1479 C CA . TRP A 1 181 ? 13.115 -0.491 -13.677 1.00 93.62 181 TRP A CA 1
ATOM 1480 C C . TRP A 1 181 ? 11.596 -0.675 -13.775 1.00 93.62 181 TRP A C 1
ATOM 1482 O O . TRP A 1 181 ? 10.886 0.275 -14.106 1.00 93.62 181 TRP A O 1
ATOM 1492 N N . CYS A 1 182 ? 11.084 -1.868 -13.454 1.00 95.69 182 CYS A N 1
ATOM 1493 C CA . CYS A 1 182 ? 9.640 -2.112 -13.405 1.00 95.69 182 CYS A CA 1
ATOM 1494 C C . CYS A 1 182 ? 8.961 -1.278 -12.308 1.00 95.69 182 CYS A C 1
ATOM 1496 O O . CYS A 1 182 ? 7.933 -0.652 -12.559 1.00 95.69 182 CYS A O 1
ATOM 1498 N N . ILE A 1 183 ? 9.548 -1.259 -11.107 1.00 94.50 183 ILE A N 1
ATOM 1499 C CA . ILE A 1 183 ? 9.123 -0.437 -9.965 1.00 94.50 183 ILE A CA 1
ATOM 1500 C C . ILE A 1 183 ? 9.111 1.035 -10.352 1.00 94.50 183 ILE A C 1
ATOM 1502 O O . ILE A 1 183 ? 8.129 1.730 -10.117 1.00 94.50 183 ILE A O 1
ATOM 1506 N N . GLU A 1 184 ? 10.161 1.496 -11.020 1.00 92.75 184 GLU A N 1
ATOM 1507 C CA . GLU A 1 184 ? 10.318 2.907 -11.324 1.00 92.75 184 GLU A CA 1
ATOM 1508 C C . GLU A 1 184 ? 9.329 3.405 -12.376 1.00 92.75 184 GLU A C 1
ATOM 1510 O O . GLU A 1 184 ? 8.721 4.466 -12.209 1.00 92.75 184 GLU A O 1
ATOM 1515 N N . TYR A 1 185 ? 9.073 2.592 -13.405 1.00 94.94 185 TYR A N 1
ATOM 1516 C CA . TYR A 1 185 ? 7.942 2.807 -14.304 1.00 94.94 185 TYR A CA 1
ATOM 1517 C C . TYR A 1 185 ? 6.621 2.866 -13.527 1.00 94.94 185 TYR A C 1
ATOM 1519 O O . TYR A 1 185 ? 5.835 3.802 -13.695 1.00 94.94 185 TYR A O 1
ATOM 1527 N N . LEU A 1 186 ? 6.378 1.873 -12.664 1.00 94.50 186 LEU A N 1
ATOM 1528 C CA . LEU A 1 186 ? 5.113 1.727 -11.954 1.00 94.50 186 LEU A CA 1
ATOM 1529 C C . LEU A 1 186 ? 4.867 2.868 -10.953 1.00 94.50 186 LEU A C 1
ATOM 1531 O O . LEU A 1 186 ? 3.717 3.282 -10.788 1.00 94.50 186 LEU A O 1
ATOM 1535 N N . ARG A 1 187 ? 5.923 3.438 -10.351 1.00 92.31 187 ARG A N 1
ATOM 1536 C CA . ARG A 1 187 ? 5.838 4.612 -9.460 1.00 92.31 187 ARG A CA 1
ATOM 1537 C C . ARG A 1 187 ? 5.192 5.773 -10.184 1.00 92.31 187 ARG A C 1
ATOM 1539 O O . ARG A 1 187 ? 4.205 6.339 -9.725 1.00 92.31 187 ARG A O 1
ATOM 1546 N N . HIS A 1 188 ? 5.774 6.106 -11.327 1.00 93.00 188 HIS A N 1
ATOM 1547 C CA . HIS A 1 188 ? 5.409 7.268 -12.120 1.00 93.00 188 HIS A CA 1
ATOM 1548 C C . HIS A 1 188 ? 4.074 7.068 -12.824 1.00 93.00 188 HIS A C 1
ATOM 1550 O O . HIS A 1 188 ? 3.257 7.985 -12.876 1.00 93.00 188 HIS A O 1
ATOM 1556 N N . PHE A 1 189 ? 3.808 5.847 -13.291 1.00 93.69 189 PHE A N 1
ATOM 1557 C CA . PHE A 1 189 ? 2.504 5.472 -13.824 1.00 93.69 189 PHE A CA 1
ATOM 1558 C C . PHE A 1 189 ? 1.396 5.632 -12.773 1.00 93.69 189 PHE A C 1
ATOM 1560 O O . PHE A 1 189 ? 0.378 6.258 -13.062 1.00 93.69 189 PHE A O 1
ATOM 1567 N N . SER A 1 190 ? 1.608 5.140 -11.549 1.00 92.06 190 SER A N 1
ATOM 1568 C CA . SER A 1 190 ? 0.641 5.288 -10.451 1.00 92.06 190 SER A CA 1
ATOM 1569 C C . SER A 1 190 ? 0.468 6.758 -10.063 1.00 92.06 190 SER A C 1
ATOM 1571 O O . SER A 1 190 ? -0.652 7.255 -10.016 1.00 92.06 190 SER A O 1
ATOM 1573 N N . ALA A 1 191 ? 1.568 7.507 -9.923 1.00 91.12 191 ALA A N 1
ATOM 1574 C CA . ALA A 1 191 ? 1.521 8.946 -9.667 1.00 91.12 191 ALA A CA 1
ATOM 1575 C C . ALA A 1 191 ? 0.709 9.710 -10.724 1.00 91.12 191 ALA A C 1
ATOM 1577 O O . ALA A 1 191 ? -0.106 10.564 -10.378 1.00 91.12 191 ALA A O 1
ATOM 1578 N N . ALA A 1 192 ? 0.859 9.374 -12.010 1.00 91.56 192 ALA A N 1
ATOM 1579 C CA . ALA A 1 192 ? 0.074 9.984 -13.080 1.00 91.56 192 ALA A CA 1
ATOM 1580 C C . ALA A 1 192 ? -1.435 9.725 -12.923 1.00 91.56 192 ALA A C 1
ATOM 1582 O O . ALA A 1 192 ? -2.236 10.629 -13.172 1.00 91.56 192 ALA A O 1
ATOM 1583 N N . ARG A 1 193 ? -1.816 8.519 -12.480 1.00 91.06 193 ARG A N 1
ATOM 1584 C CA . ARG A 1 193 ? -3.213 8.136 -12.212 1.00 91.06 193 ARG A CA 1
ATOM 1585 C C . ARG A 1 193 ? -3.800 8.849 -10.997 1.00 91.06 193 ARG A C 1
ATOM 1587 O O . ARG A 1 193 ? -5.004 9.083 -10.971 1.00 91.06 193 ARG A O 1
ATOM 1594 N N . HIS A 1 194 ? -2.968 9.226 -10.029 1.00 91.44 194 HIS A N 1
ATOM 1595 C CA . HIS A 1 194 ? -3.402 9.798 -8.753 1.00 91.44 194 HIS A CA 1
ATOM 1596 C C . HIS A 1 194 ? -3.091 11.295 -8.608 1.00 91.44 194 HIS A C 1
ATOM 1598 O O . HIS A 1 194 ? -2.701 11.756 -7.543 1.00 91.44 194 HIS A O 1
ATOM 1604 N N . GLY A 1 195 ? -3.248 12.075 -9.683 1.00 84.31 195 GLY A N 1
ATOM 1605 C CA . GLY A 1 195 ? -3.127 13.542 -9.633 1.00 84.31 195 GLY A CA 1
ATOM 1606 C C . GLY A 1 195 ? -1.754 14.117 -10.011 1.00 84.31 195 GLY A C 1
ATOM 1607 O O . GLY A 1 195 ? -1.613 15.332 -10.106 1.00 84.31 195 GLY A O 1
ATOM 1608 N N . GLY A 1 196 ? -0.745 13.295 -10.311 1.00 83.69 196 GLY A N 1
ATOM 1609 C CA . GLY A 1 196 ? 0.551 13.753 -10.847 1.00 83.69 196 GLY A CA 1
ATOM 1610 C C . GLY A 1 196 ? 0.486 14.257 -12.298 1.00 83.69 196 GLY A C 1
ATOM 1611 O O . GLY A 1 196 ? 1.304 15.071 -12.734 1.00 83.69 196 GLY A O 1
ATOM 1612 N N . GLY A 1 197 ? -0.530 13.821 -13.050 1.00 86.00 197 GLY A N 1
ATOM 1613 C CA . GLY A 1 197 ? -0.834 14.329 -14.386 1.00 86.00 197 GLY A CA 1
ATOM 1614 C C . GLY A 1 197 ? 0.260 14.044 -15.420 1.00 86.00 197 GLY A C 1
ATOM 1615 O O . GLY A 1 197 ? 0.903 12.992 -15.413 1.00 86.00 197 GLY A O 1
ATOM 1616 N N . ARG A 1 198 ? 0.451 14.984 -16.357 1.00 89.31 198 ARG A N 1
ATOM 1617 C CA . ARG A 1 198 ? 1.305 14.776 -17.537 1.00 89.31 198 ARG A CA 1
ATOM 1618 C C . ARG A 1 198 ? 2.782 14.573 -17.192 1.00 89.31 198 ARG A C 1
ATOM 1620 O O . ARG A 1 198 ? 3.408 13.709 -17.792 1.00 89.31 198 ARG A O 1
ATOM 1627 N N . LYS A 1 199 ? 3.312 15.307 -16.208 1.00 89.06 199 LYS A N 1
ATOM 1628 C CA . LYS A 1 199 ? 4.728 15.218 -15.811 1.00 89.06 199 LYS A CA 1
ATOM 1629 C C . LYS A 1 199 ? 5.102 13.812 -15.338 1.00 89.06 199 LYS A C 1
ATOM 1631 O O . LYS A 1 199 ? 6.084 13.255 -15.812 1.00 89.06 199 LYS A O 1
ATOM 1636 N N . SER A 1 200 ? 4.292 13.215 -14.462 1.00 90.81 200 SER A N 1
ATOM 1637 C CA . SER A 1 200 ? 4.511 11.837 -14.003 1.00 90.81 200 SER A CA 1
ATOM 1638 C C . SER A 1 200 ? 4.380 10.832 -15.147 1.00 90.81 200 SER A C 1
ATOM 1640 O O . SER A 1 200 ? 5.138 9.871 -15.215 1.00 90.81 200 SER A O 1
ATOM 1642 N N . LEU A 1 201 ? 3.466 11.064 -16.096 1.00 91.81 201 LEU A N 1
ATOM 1643 C CA . LEU A 1 201 ? 3.360 10.207 -17.275 1.00 91.81 201 LEU A CA 1
ATOM 1644 C C . LEU A 1 201 ? 4.618 10.285 -18.151 1.00 91.81 201 LEU A C 1
ATOM 1646 O O . LEU A 1 201 ? 5.097 9.245 -18.595 1.00 91.81 201 LEU A O 1
ATOM 1650 N N . ASP A 1 202 ? 5.159 11.483 -18.377 1.00 91.88 202 ASP A N 1
ATOM 1651 C CA . ASP A 1 202 ? 6.395 11.666 -19.141 1.00 91.88 202 ASP A CA 1
ATOM 1652 C C . ASP A 1 202 ? 7.579 10.975 -18.431 1.00 91.88 202 ASP A C 1
ATOM 1654 O O . ASP A 1 202 ? 8.306 10.217 -19.068 1.00 91.88 202 ASP A O 1
ATOM 1658 N N . GLN A 1 203 ? 7.693 11.089 -17.100 1.00 91.31 203 GLN A N 1
ATOM 1659 C CA . GLN A 1 203 ? 8.704 10.355 -16.321 1.00 91.31 203 GLN A CA 1
ATOM 1660 C C . GLN A 1 203 ? 8.539 8.827 -16.399 1.00 91.31 203 GLN A C 1
ATOM 1662 O O . GLN A 1 203 ? 9.533 8.101 -16.462 1.00 91.31 203 GLN A O 1
ATOM 1667 N N . ALA A 1 204 ? 7.303 8.316 -16.433 1.00 93.50 204 ALA A N 1
ATOM 1668 C CA . ALA A 1 204 ? 7.055 6.891 -16.655 1.00 93.50 204 ALA A CA 1
ATOM 1669 C C . ALA A 1 204 ? 7.540 6.456 -18.048 1.00 93.50 204 ALA A C 1
ATOM 1671 O O . ALA A 1 204 ? 8.145 5.391 -18.190 1.00 93.50 204 ALA A O 1
ATOM 1672 N N . GLN A 1 205 ? 7.307 7.279 -19.077 1.00 94.88 205 GLN A N 1
ATOM 1673 C CA . GLN A 1 205 ? 7.801 7.010 -20.430 1.00 94.88 205 GLN A CA 1
ATOM 1674 C C . GLN A 1 205 ? 9.326 7.083 -20.511 1.00 94.88 205 GLN A C 1
ATOM 1676 O O . GLN A 1 205 ? 9.921 6.243 -21.184 1.00 94.88 205 GLN A O 1
ATOM 1681 N N . ASP A 1 206 ? 9.967 8.007 -19.796 1.00 92.81 206 ASP A N 1
ATOM 1682 C CA . ASP A 1 206 ? 11.426 8.083 -19.720 1.00 92.81 206 ASP A CA 1
ATOM 1683 C C . ASP A 1 206 ? 12.012 6.840 -19.046 1.00 92.81 206 ASP A C 1
ATOM 1685 O O . ASP A 1 206 ? 12.914 6.208 -19.605 1.00 92.81 206 ASP A O 1
ATOM 1689 N N . ALA A 1 207 ? 11.464 6.429 -17.897 1.00 92.50 207 ALA A N 1
ATOM 1690 C CA . ALA A 1 207 ? 11.885 5.210 -17.210 1.00 92.50 207 ALA A CA 1
ATOM 1691 C C . ALA A 1 207 ? 11.755 3.981 -18.125 1.00 92.50 207 ALA A C 1
ATOM 1693 O O . ALA A 1 207 ? 12.681 3.175 -18.242 1.00 92.50 207 ALA A O 1
ATOM 1694 N N . LEU A 1 208 ? 10.637 3.874 -18.852 1.00 95.00 208 LEU A N 1
ATOM 1695 C CA . LEU A 1 208 ? 10.431 2.822 -19.841 1.00 95.00 208 LEU A CA 1
ATOM 1696 C C . LEU A 1 208 ? 11.446 2.905 -20.989 1.00 95.00 208 LEU A C 1
ATOM 1698 O O . LEU A 1 208 ? 12.031 1.888 -21.369 1.00 95.00 208 LEU A O 1
ATOM 1702 N N . ALA A 1 209 ? 11.655 4.088 -21.563 1.00 94.19 209 ALA A N 1
ATOM 1703 C CA . ALA A 1 209 ? 12.524 4.288 -22.713 1.00 94.19 209 ALA A CA 1
ATOM 1704 C C . ALA A 1 209 ? 13.981 3.946 -22.388 1.00 94.19 209 ALA A C 1
ATOM 1706 O O . ALA A 1 209 ? 14.625 3.248 -23.174 1.00 94.19 209 ALA A O 1
ATOM 1707 N N . TRP A 1 210 ? 14.485 4.401 -21.239 1.00 91.44 210 TRP A N 1
ATOM 1708 C CA . TRP A 1 210 ? 15.853 4.146 -20.794 1.00 91.44 210 TRP A CA 1
ATOM 1709 C C . TRP A 1 210 ? 16.035 2.716 -20.288 1.00 91.44 210 TRP A C 1
ATOM 1711 O O . TRP A 1 210 ? 16.948 2.031 -20.755 1.00 91.44 210 TRP A O 1
ATOM 1721 N N . GLY A 1 211 ? 15.124 2.213 -19.451 1.00 91.44 211 GLY A N 1
ATOM 1722 C CA . GLY A 1 211 ? 15.164 0.832 -18.971 1.00 91.44 211 GLY A CA 1
ATOM 1723 C C . GLY A 1 211 ? 15.083 -0.192 -20.104 1.00 91.44 211 GLY A C 1
ATO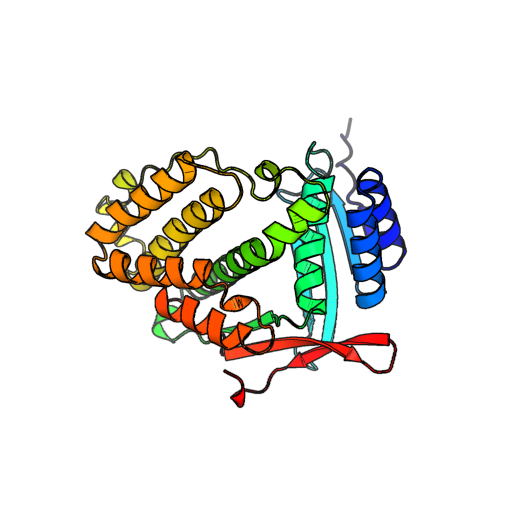M 1724 O O . GLY A 1 211 ? 15.806 -1.185 -20.093 1.00 91.44 211 GLY A O 1
ATOM 1725 N N . SER A 1 212 ? 14.299 0.083 -21.156 1.00 94.06 212 SER A N 1
ATOM 1726 C CA . SER A 1 212 ? 14.184 -0.807 -22.325 1.00 94.06 212 SER A CA 1
ATOM 1727 C C . SER A 1 212 ? 15.459 -0.906 -23.162 1.00 94.06 212 SER A C 1
ATOM 1729 O O . SER A 1 212 ? 15.584 -1.846 -23.945 1.00 94.06 212 SER A O 1
ATOM 1731 N N . ARG A 1 213 ? 16.396 0.047 -23.041 1.00 91.56 213 ARG A N 1
ATOM 1732 C CA . ARG A 1 213 ? 17.702 -0.055 -23.717 1.00 91.56 213 ARG A CA 1
ATOM 1733 C C . ARG A 1 213 ? 18.575 -1.131 -23.080 1.00 91.56 213 ARG A C 1
ATOM 1735 O O . ARG A 1 213 ? 19.331 -1.776 -23.794 1.00 91.56 213 ARG A O 1
ATOM 1742 N N . LEU A 1 214 ? 18.451 -1.323 -21.767 1.00 87.06 214 LEU A N 1
ATOM 1743 C CA . LEU A 1 214 ? 19.142 -2.381 -21.028 1.00 87.06 214 LEU A CA 1
ATOM 1744 C C . LEU A 1 214 ? 18.361 -3.697 -21.051 1.00 87.06 214 LEU A C 1
ATOM 1746 O O . LEU A 1 214 ? 18.935 -4.768 -21.221 1.00 87.06 214 LEU A O 1
ATOM 1750 N N . TYR A 1 215 ? 17.038 -3.608 -20.914 1.00 91.06 215 TYR A N 1
ATOM 1751 C CA . TYR A 1 215 ? 16.145 -4.748 -20.757 1.00 91.06 215 TYR A CA 1
ATOM 1752 C C . TYR A 1 215 ? 14.994 -4.669 -21.772 1.00 91.06 215 TYR A C 1
ATOM 1754 O O . TYR A 1 215 ? 13.902 -4.218 -21.423 1.00 91.06 215 TYR A O 1
ATOM 1762 N N . PRO A 1 216 ? 15.171 -5.131 -23.027 1.00 93.50 216 PRO A N 1
ATOM 1763 C CA . PRO A 1 216 ? 14.162 -4.978 -24.086 1.00 93.50 216 PRO A CA 1
ATOM 1764 C C . PRO A 1 216 ? 12.771 -5.530 -23.737 1.00 93.50 216 PRO A C 1
ATOM 1766 O O . PRO A 1 216 ? 11.753 -4.981 -24.163 1.00 93.50 216 PRO A O 1
ATOM 1769 N N . ARG A 1 217 ? 12.714 -6.583 -22.909 1.00 94.94 217 ARG A N 1
ATOM 1770 C CA . ARG A 1 217 ? 11.462 -7.176 -22.409 1.00 94.94 217 ARG A CA 1
ATOM 1771 C C . ARG A 1 217 ? 10.634 -6.212 -21.547 1.00 94.94 217 ARG A C 1
ATOM 1773 O O . ARG A 1 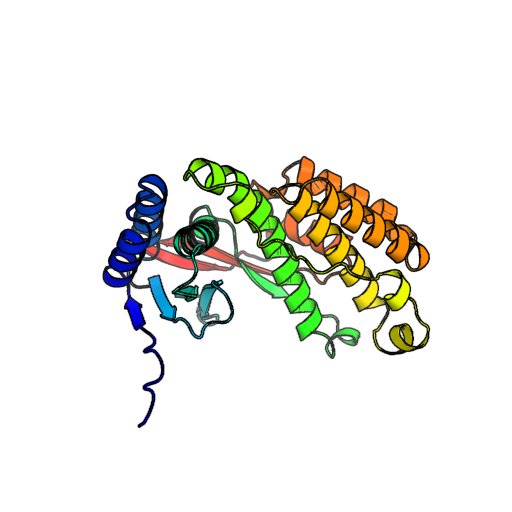217 ? 9.428 -6.425 -21.422 1.00 94.94 217 ARG A O 1
ATOM 1780 N N . LEU A 1 218 ? 11.232 -5.149 -21.000 1.00 95.62 218 LEU A N 1
ATOM 1781 C CA . LEU A 1 218 ? 10.545 -4.173 -20.154 1.00 95.62 218 LEU A CA 1
ATOM 1782 C C . LEU A 1 218 ? 9.299 -3.607 -20.841 1.00 95.62 218 LEU A C 1
ATOM 1784 O O . LEU A 1 218 ? 8.264 -3.538 -20.198 1.00 95.62 218 LEU A O 1
ATOM 1788 N N . ARG A 1 219 ? 9.337 -3.331 -22.154 1.00 96.31 219 ARG A N 1
ATOM 1789 C CA . ARG A 1 219 ? 8.165 -2.834 -22.909 1.00 96.31 219 ARG A CA 1
ATOM 1790 C C . ARG A 1 219 ? 6.950 -3.745 -22.811 1.00 96.31 219 ARG A C 1
ATOM 1792 O O . ARG A 1 219 ? 5.841 -3.269 -22.581 1.00 96.31 219 ARG A O 1
ATOM 1799 N N . VAL A 1 220 ? 7.172 -5.045 -22.976 1.00 97.00 220 VAL A N 1
ATOM 1800 C CA . VAL A 1 220 ? 6.112 -6.056 -22.901 1.00 97.00 220 VAL A CA 1
ATOM 1801 C C . VAL A 1 220 ? 5.598 -6.150 -21.469 1.00 97.00 220 VAL A C 1
ATOM 1803 O O . VAL A 1 220 ? 4.397 -6.092 -21.235 1.00 97.00 220 VAL A O 1
ATOM 1806 N N . VAL A 1 221 ? 6.515 -6.213 -20.502 1.00 97.00 221 VAL A N 1
ATOM 1807 C CA . VAL A 1 221 ? 6.178 -6.304 -19.078 1.00 97.00 221 VAL A CA 1
ATOM 1808 C C . VAL A 1 221 ? 5.387 -5.085 -18.606 1.00 97.00 221 VAL A C 1
ATOM 1810 O O . VAL A 1 221 ? 4.336 -5.250 -17.999 1.00 97.00 221 VAL A O 1
ATOM 1813 N N . THR A 1 222 ? 5.802 -3.864 -18.942 1.00 96.56 222 THR A N 1
ATOM 1814 C CA . THR A 1 222 ? 5.080 -2.645 -18.553 1.00 96.56 222 THR A CA 1
ATOM 1815 C C . THR A 1 222 ? 3.706 -2.532 -19.205 1.00 96.56 222 THR A C 1
ATOM 1817 O O . THR A 1 222 ? 2.792 -1.991 -18.589 1.00 96.56 222 THR A O 1
ATOM 1820 N N . ALA A 1 223 ? 3.527 -3.062 -20.422 1.00 96.75 223 ALA A N 1
ATOM 1821 C CA . ALA A 1 223 ? 2.214 -3.110 -21.063 1.00 96.75 223 ALA A CA 1
ATOM 1822 C C . ALA A 1 223 ? 1.257 -4.051 -20.311 1.00 96.75 223 ALA A C 1
ATOM 1824 O O . ALA A 1 223 ? 0.108 -3.685 -20.061 1.00 96.75 223 ALA A O 1
ATOM 1825 N N . GLU A 1 224 ? 1.746 -5.218 -19.885 1.00 96.81 224 GLU A N 1
ATOM 1826 C CA . GLU A 1 224 ? 0.978 -6.153 -19.055 1.00 96.81 224 GLU A CA 1
ATOM 1827 C C . GLU A 1 224 ? 0.690 -5.581 -17.658 1.00 96.81 224 GLU A C 1
ATOM 1829 O O . GLU A 1 224 ? -0.438 -5.685 -17.182 1.00 96.81 224 GLU A O 1
ATOM 1834 N N . ILE A 1 225 ? 1.658 -4.898 -17.028 1.00 95.62 225 ILE A N 1
ATOM 1835 C CA . ILE A 1 225 ? 1.451 -4.183 -15.755 1.00 95.62 225 ILE A CA 1
ATOM 1836 C C . ILE A 1 225 ? 0.347 -3.133 -15.914 1.00 95.62 225 ILE A C 1
ATOM 1838 O O . ILE A 1 225 ? -0.604 -3.114 -15.136 1.00 95.62 225 ILE A O 1
ATOM 1842 N N . LYS A 1 226 ? 0.437 -2.280 -16.942 1.00 95.62 226 LYS A N 1
ATOM 1843 C CA . LYS A 1 226 ? -0.568 -1.248 -17.222 1.00 95.62 226 LYS A CA 1
ATOM 1844 C C . LYS A 1 226 ? -1.962 -1.864 -17.362 1.00 95.62 226 LYS A C 1
ATOM 1846 O O . LYS A 1 226 ? -2.888 -1.424 -16.685 1.00 95.62 226 LYS A O 1
ATOM 1851 N N . LYS A 1 227 ? -2.092 -2.911 -18.182 1.00 95.62 227 LYS A N 1
ATOM 1852 C CA . LYS A 1 227 ? -3.351 -3.642 -18.368 1.00 95.62 227 LYS A CA 1
ATOM 1853 C C . LYS A 1 227 ? -3.871 -4.217 -17.050 1.00 95.62 227 LYS A C 1
ATOM 1855 O O . LYS A 1 227 ? -5.060 -4.118 -16.768 1.00 95.62 227 LYS A O 1
ATOM 1860 N N . TRP A 1 228 ? -2.995 -4.798 -16.232 1.00 95.25 228 TRP A N 1
ATOM 1861 C CA . TRP A 1 228 ? -3.363 -5.367 -14.936 1.00 95.25 228 TRP A CA 1
ATOM 1862 C C . TRP A 1 228 ? -3.953 -4.310 -13.989 1.00 95.25 228 TRP A C 1
ATOM 1864 O O . TRP A 1 228 ? -4.974 -4.574 -13.349 1.00 95.25 228 TRP A O 1
ATOM 1874 N N . PHE A 1 229 ? -3.367 -3.105 -13.958 1.00 95.06 229 PHE A N 1
ATOM 1875 C CA . PHE A 1 229 ? -3.886 -1.971 -13.185 1.00 95.06 229 PHE A CA 1
ATOM 1876 C C . PHE A 1 229 ? -5.211 -1.439 -13.751 1.00 95.06 229 PHE A C 1
ATOM 1878 O O . PHE A 1 229 ? -6.161 -1.235 -13.001 1.00 95.06 229 PHE A O 1
ATOM 1885 N N . GLU A 1 230 ? -5.315 -1.274 -15.071 1.00 93.25 230 GLU A N 1
ATOM 1886 C CA . GLU A 1 230 ? -6.534 -0.790 -15.737 1.00 93.25 230 GLU A CA 1
ATOM 1887 C C . GLU A 1 230 ? -7.726 -1.744 -15.579 1.00 93.25 230 GLU A C 1
ATOM 1889 O O . GLU A 1 230 ? -8.866 -1.293 -15.490 1.00 93.25 230 GLU A O 1
ATOM 1894 N N . MET A 1 231 ? -7.474 -3.053 -15.509 1.00 93.06 231 MET A N 1
ATOM 1895 C CA . MET A 1 231 ? -8.514 -4.064 -15.302 1.00 93.06 231 MET A CA 1
ATOM 1896 C C . MET A 1 231 ? -8.911 -4.248 -13.829 1.00 93.06 231 MET A C 1
ATOM 1898 O O . MET A 1 231 ? -9.879 -4.958 -13.557 1.00 93.06 231 MET A O 1
ATOM 1902 N N . GLY A 1 232 ? -8.185 -3.653 -12.876 1.00 91.81 232 GLY A N 1
ATOM 1903 C CA . GLY A 1 232 ? -8.523 -3.730 -11.451 1.00 91.81 232 GLY A CA 1
ATOM 1904 C C . GLY A 1 232 ? -8.496 -5.152 -10.880 1.00 91.81 232 GLY A C 1
ATOM 1905 O O . GLY A 1 232 ? -9.312 -5.492 -10.022 1.00 91.81 232 GLY A O 1
ATOM 1906 N N . PHE A 1 233 ? -7.590 -6.016 -11.356 1.00 88.31 233 PHE A N 1
ATOM 1907 C CA . PHE A 1 233 ? -7.582 -7.444 -10.996 1.00 88.31 233 PHE A CA 1
ATOM 1908 C C . PHE A 1 233 ? -7.383 -7.737 -9.501 1.00 88.31 233 PHE A C 1
ATOM 1910 O O . PHE A 1 233 ? -7.647 -8.853 -9.057 1.00 88.31 233 PHE A O 1
ATOM 1917 N N . PHE A 1 234 ? -6.931 -6.752 -8.736 1.00 91.19 234 PHE A N 1
ATOM 1918 C CA . PHE A 1 234 ? -6.650 -6.806 -7.304 1.00 91.19 234 PHE A CA 1
ATOM 1919 C C . PHE A 1 234 ? -7.843 -6.401 -6.423 1.00 91.19 234 PHE A C 1
ATOM 1921 O O . PHE A 1 234 ? -7.713 -6.404 -5.209 1.00 91.19 234 PHE A O 1
ATOM 1928 N N . ASN A 1 235 ? -9.014 -6.086 -6.983 1.00 93.12 235 ASN A N 1
ATOM 1929 C CA . ASN A 1 235 ? -10.172 -5.658 -6.182 1.00 93.12 235 ASN A CA 1
ATOM 1930 C C . ASN A 1 235 ? -10.949 -6.812 -5.509 1.00 93.12 235 ASN A C 1
ATOM 1932 O O . ASN A 1 235 ? -11.896 -6.557 -4.771 1.00 93.12 235 ASN A O 1
ATOM 1936 N N . ASP A 1 236 ? -10.572 -8.071 -5.750 1.00 94.56 236 ASP A N 1
ATOM 1937 C CA . ASP A 1 236 ? -11.188 -9.261 -5.145 1.00 94.56 236 ASP A CA 1
ATOM 1938 C C . ASP A 1 236 ? -10.272 -9.825 -4.036 1.00 94.56 236 ASP A C 1
ATOM 1940 O O . ASP A 1 236 ? -9.227 -10.400 -4.371 1.00 94.56 236 ASP A O 1
ATOM 1944 N N . PRO A 1 237 ? -10.637 -9.711 -2.739 1.00 94.31 237 PRO A N 1
ATOM 1945 C CA . PRO A 1 237 ? -9.819 -10.199 -1.625 1.00 94.31 237 PRO A CA 1
ATOM 1946 C C . PRO A 1 237 ? -9.439 -11.678 -1.733 1.00 94.31 237 PRO A C 1
ATOM 1948 O O . PRO A 1 237 ? -8.325 -12.059 -1.372 1.00 94.31 237 PRO A O 1
ATOM 1951 N N . ALA A 1 238 ? -10.328 -12.517 -2.277 1.00 92.31 238 ALA A N 1
ATOM 1952 C CA . ALA A 1 238 ? -10.088 -13.953 -2.400 1.00 92.31 238 ALA A CA 1
ATOM 1953 C C . ALA A 1 238 ? -9.031 -14.273 -3.465 1.00 92.31 238 ALA A C 1
ATOM 1955 O O . ALA A 1 238 ? -8.287 -15.243 -3.336 1.00 92.31 238 ALA A O 1
ATOM 1956 N N . LYS A 1 239 ? -8.941 -13.446 -4.514 1.00 94.06 239 LYS A N 1
ATOM 1957 C CA . LYS A 1 239 ? -7.939 -13.595 -5.580 1.00 94.06 239 LYS A CA 1
ATOM 1958 C C . LYS A 1 239 ? -6.689 -12.756 -5.339 1.00 94.06 239 LYS A C 1
ATOM 1960 O O . LYS A 1 239 ? -5.684 -12.995 -6.012 1.00 94.06 239 LYS A O 1
ATOM 1965 N N . TYR A 1 240 ? -6.726 -11.807 -4.404 1.00 95.69 240 TYR A N 1
ATOM 1966 C CA . TYR A 1 240 ? -5.682 -10.806 -4.190 1.00 95.69 240 TYR A CA 1
ATOM 1967 C C . TYR A 1 240 ? -4.266 -11.401 -4.103 1.00 95.69 240 TYR A C 1
ATOM 1969 O O . TYR A 1 240 ? -3.423 -10.987 -4.900 1.00 95.69 240 TYR A O 1
ATOM 1977 N N . PRO A 1 241 ? -3.995 -12.436 -3.282 1.00 95.75 241 PRO A N 1
ATOM 1978 C CA . PRO A 1 241 ? -2.676 -13.071 -3.232 1.00 95.75 241 PRO A CA 1
ATOM 1979 C C . PRO A 1 241 ? -2.148 -13.572 -4.576 1.00 95.75 241 PRO A C 1
ATOM 1981 O O . PRO A 1 241 ? -1.027 -13.242 -4.960 1.00 95.75 241 PRO A O 1
ATOM 1984 N N . SER A 1 242 ? -2.963 -14.323 -5.325 1.00 95.12 242 SER A N 1
ATOM 1985 C CA . SER A 1 242 ? -2.576 -14.854 -6.641 1.00 95.12 242 SER A CA 1
ATOM 1986 C C . SER A 1 242 ? -2.305 -13.730 -7.647 1.00 95.12 242 SER A C 1
ATOM 1988 O O . SER A 1 242 ? -1.370 -13.800 -8.443 1.00 95.12 242 SER A O 1
ATOM 1990 N N . ARG A 1 243 ? -3.089 -12.646 -7.581 1.00 95.44 243 ARG A N 1
ATOM 1991 C CA . ARG A 1 243 ? -2.981 -11.496 -8.484 1.00 95.44 243 ARG A CA 1
ATOM 1992 C C . ARG A 1 243 ? -1.756 -10.647 -8.183 1.00 95.44 243 ARG A C 1
ATOM 1994 O O . ARG A 1 243 ? -1.081 -10.239 -9.125 1.00 95.44 243 ARG A O 1
ATOM 2001 N N . VAL A 1 244 ? -1.442 -10.434 -6.906 1.00 96.38 244 VAL A N 1
ATOM 2002 C CA . VAL A 1 244 ? -0.199 -9.777 -6.487 1.00 96.38 244 VAL A CA 1
ATOM 2003 C C . VAL A 1 244 ? 1.007 -10.641 -6.844 1.00 96.38 244 VAL A C 1
ATOM 2005 O O . VAL A 1 244 ? 1.958 -10.132 -7.424 1.00 96.38 244 VAL A O 1
ATOM 2008 N N . ASN A 1 245 ? 0.970 -11.948 -6.576 1.00 95.81 245 ASN A N 1
ATOM 2009 C CA . ASN A 1 245 ? 2.070 -12.845 -6.932 1.00 95.81 245 ASN A CA 1
ATOM 2010 C C . ASN A 1 245 ? 2.326 -12.893 -8.444 1.00 95.81 245 ASN A C 1
ATOM 2012 O O . ASN A 1 245 ? 3.484 -12.917 -8.852 1.00 95.81 245 ASN A O 1
ATOM 2016 N N . PHE A 1 246 ? 1.278 -12.839 -9.273 1.00 95.75 246 PHE A N 1
ATOM 2017 C CA . PHE A 1 246 ? 1.424 -12.678 -10.721 1.00 95.75 246 PHE A CA 1
ATOM 2018 C C . PHE A 1 246 ? 2.146 -11.372 -11.085 1.00 95.75 246 PHE A C 1
ATOM 2020 O O . PHE A 1 246 ? 3.051 -11.385 -11.916 1.00 95.75 246 PHE A O 1
ATOM 2027 N N . LEU A 1 247 ? 1.781 -10.252 -10.449 1.00 96.88 247 LEU A N 1
ATOM 2028 C CA . LEU A 1 247 ? 2.444 -8.965 -10.671 1.00 96.88 247 LEU A CA 1
ATOM 2029 C C . LEU A 1 247 ? 3.927 -9.014 -10.263 1.00 96.88 247 LEU A C 1
ATOM 2031 O O . LEU A 1 247 ? 4.784 -8.589 -11.034 1.00 96.88 247 LEU A O 1
ATOM 2035 N N . LEU A 1 248 ? 4.242 -9.578 -9.092 1.00 96.25 248 LEU A N 1
ATOM 2036 C CA . LEU A 1 248 ? 5.623 -9.748 -8.624 1.00 96.25 248 LEU A CA 1
ATOM 2037 C C . LEU A 1 248 ? 6.440 -10.612 -9.592 1.00 96.25 248 LEU A C 1
ATOM 2039 O O . LEU A 1 248 ? 7.540 -10.229 -9.983 1.00 96.25 248 LEU A O 1
ATOM 2043 N N . GLU A 1 249 ? 5.876 -11.732 -10.046 1.00 95.31 249 GLU A N 1
ATOM 2044 C CA . GLU A 1 249 ? 6.513 -12.625 -11.016 1.00 95.31 249 GLU A CA 1
ATOM 2045 C C . GLU A 1 249 ? 6.779 -11.934 -12.356 1.00 95.31 249 GLU A C 1
ATOM 2047 O O . GLU A 1 249 ? 7.873 -12.057 -12.912 1.00 95.31 249 GLU A O 1
ATOM 2052 N N . LEU A 1 250 ? 5.819 -11.150 -12.850 1.00 95.56 250 LEU A N 1
ATOM 2053 C CA . LEU A 1 250 ? 5.968 -10.358 -14.069 1.00 95.56 250 LEU A CA 1
ATOM 2054 C C . LEU A 1 250 ? 7.138 -9.360 -13.964 1.00 95.56 250 LEU A C 1
ATOM 2056 O O . LEU A 1 250 ? 7.856 -9.144 -14.942 1.00 95.56 250 LEU A O 1
ATOM 2060 N N . MET A 1 251 ? 7.352 -8.797 -12.771 1.00 95.50 251 MET A N 1
ATOM 2061 C CA . MET A 1 251 ? 8.437 -7.861 -12.457 1.00 95.50 251 MET A CA 1
ATOM 2062 C C . MET A 1 251 ? 9.768 -8.551 -12.114 1.00 95.50 251 MET A C 1
ATOM 2064 O O . MET A 1 251 ? 10.774 -7.867 -11.940 1.00 95.50 251 MET A O 1
ATOM 2068 N N . GLY A 1 252 ? 9.802 -9.884 -12.013 1.00 93.25 252 GLY A N 1
ATOM 2069 C CA . GLY A 1 252 ? 10.985 -10.636 -11.580 1.00 93.25 252 GLY A CA 1
ATOM 2070 C C . GLY A 1 252 ? 11.288 -10.524 -10.079 1.00 93.25 252 GLY A C 1
ATOM 2071 O O . GLY A 1 252 ? 12.418 -10.772 -9.666 1.00 93.25 252 GLY A O 1
ATOM 2072 N N . ILE A 1 253 ? 10.302 -10.141 -9.266 1.00 94.62 253 ILE A N 1
ATOM 2073 C CA . ILE A 1 253 ? 10.402 -10.056 -7.805 1.00 94.62 253 ILE A CA 1
ATOM 2074 C C . ILE A 1 253 ? 9.950 -11.401 -7.201 1.00 94.62 253 ILE A C 1
ATOM 2076 O O . ILE A 1 253 ? 8.966 -11.978 -7.673 1.00 94.62 253 ILE A O 1
ATOM 2080 N N . PRO A 1 254 ? 10.628 -11.930 -6.163 1.00 93.62 254 PRO A N 1
ATOM 2081 C CA . PRO A 1 254 ? 10.182 -13.132 -5.466 1.00 93.62 254 PRO A CA 1
ATOM 2082 C C . PRO A 1 254 ? 8.740 -13.030 -4.957 1.00 93.62 254 PRO A C 1
ATOM 2084 O O . PRO A 1 254 ? 8.308 -11.997 -4.452 1.00 93.62 254 PRO A O 1
ATOM 2087 N N . LYS A 1 255 ? 8.002 -14.135 -5.075 1.00 93.69 255 LYS A N 1
ATOM 2088 C CA . LYS A 1 255 ? 6.598 -14.232 -4.666 1.00 93.69 255 LYS A CA 1
ATOM 2089 C C . LYS A 1 255 ? 6.461 -14.418 -3.157 1.00 93.69 255 LYS A C 1
ATOM 2091 O O . LYS A 1 255 ? 7.312 -15.034 -2.508 1.00 93.69 255 LYS A O 1
ATOM 2096 N N . PHE A 1 256 ? 5.327 -13.980 -2.625 1.00 94.31 256 PHE A N 1
ATOM 2097 C CA . PHE A 1 256 ? 4.899 -14.388 -1.295 1.00 94.31 256 PHE A CA 1
ATOM 2098 C C . PHE A 1 256 ? 4.463 -15.856 -1.320 1.00 94.31 256 PHE A C 1
ATOM 2100 O O . PHE A 1 256 ? 3.628 -16.256 -2.132 1.00 94.31 256 PHE A O 1
ATOM 2107 N N . THR A 1 257 ? 5.009 -16.652 -0.408 1.00 93.00 257 THR A N 1
ATOM 2108 C CA . THR A 1 257 ? 4.654 -18.062 -0.184 1.00 93.00 257 THR A CA 1
ATOM 2109 C C . THR A 1 257 ? 3.789 -18.262 1.057 1.00 93.00 257 THR A C 1
ATOM 2111 O O . THR A 1 257 ? 3.313 -19.365 1.301 1.00 93.00 257 THR A O 1
ATOM 2114 N N . GLY A 1 258 ? 3.602 -17.215 1.860 1.00 93.12 258 GLY A N 1
ATOM 2115 C CA . GLY A 1 258 ? 2.739 -17.222 3.034 1.00 93.12 258 GLY A CA 1
ATOM 2116 C C . GLY A 1 258 ? 1.957 -15.925 3.112 1.00 93.12 258 GLY A C 1
ATOM 2117 O O . GLY A 1 258 ? 2.504 -14.855 2.837 1.00 93.12 258 GLY A O 1
ATOM 2118 N N . TRP A 1 259 ? 0.691 -16.039 3.491 1.00 95.19 259 TRP A N 1
ATOM 2119 C CA . TRP A 1 259 ? -0.231 -14.922 3.627 1.00 95.19 259 TRP A CA 1
ATOM 2120 C C . TRP A 1 259 ? -1.032 -15.070 4.913 1.00 95.19 259 TRP A C 1
ATOM 2122 O O . TRP A 1 259 ? -1.398 -16.182 5.301 1.00 95.19 259 TRP A O 1
ATOM 2132 N N . ALA A 1 260 ? -1.356 -13.947 5.538 1.00 95.56 260 ALA A N 1
ATOM 2133 C CA . ALA A 1 260 ? -2.226 -13.894 6.703 1.00 95.56 260 ALA A CA 1
ATOM 2134 C C . ALA A 1 260 ? -3.386 -12.936 6.441 1.00 95.56 260 ALA A C 1
ATOM 2136 O O . ALA A 1 260 ? -3.179 -11.865 5.886 1.00 95.56 260 ALA A O 1
ATOM 2137 N N . LYS A 1 261 ? -4.602 -13.287 6.851 1.00 95.69 261 LYS A N 1
ATOM 2138 C CA . LYS A 1 261 ? -5.747 -12.363 6.850 1.00 95.69 261 LYS A CA 1
ATOM 2139 C C . LYS A 1 261 ? -6.158 -12.020 8.273 1.00 95.69 261 LYS A C 1
ATOM 2141 O O . LYS A 1 261 ? -5.901 -12.799 9.192 1.00 95.69 261 LYS A O 1
ATOM 2146 N N . LEU A 1 262 ? -6.797 -10.866 8.431 1.00 95.62 262 LEU A N 1
ATOM 2147 C CA . LEU A 1 262 ? -7.489 -10.503 9.659 1.00 95.62 262 LEU A CA 1
ATOM 2148 C C . LEU A 1 262 ? -8.976 -10.814 9.499 1.00 95.62 262 LEU A C 1
ATOM 2150 O O . LEU A 1 262 ? -9.560 -10.524 8.458 1.00 95.62 262 LEU A O 1
ATOM 2154 N N . GLU A 1 263 ? -9.580 -11.412 10.517 1.00 91.94 263 GLU A N 1
ATOM 2155 C CA . GLU A 1 263 ? -11.004 -11.752 10.526 1.00 91.94 263 GLU A CA 1
ATOM 2156 C C . GLU A 1 263 ? -11.620 -11.417 11.876 1.00 91.94 263 GLU A C 1
ATOM 2158 O O . GLU A 1 263 ? -10.950 -11.504 12.907 1.00 91.94 263 GLU A O 1
ATOM 2163 N N . PHE A 1 264 ? -12.910 -11.088 11.892 1.00 84.62 264 PHE A N 1
ATOM 2164 C CA . PHE A 1 264 ? -13.652 -11.036 13.145 1.00 84.62 264 PHE A CA 1
ATOM 2165 C C . PHE A 1 264 ? -13.812 -12.447 13.706 1.00 84.62 264 PHE A C 1
ATOM 2167 O O . PHE A 1 264 ? -14.453 -13.302 13.094 1.00 84.62 264 PHE A O 1
ATOM 2174 N N . ALA A 1 265 ? -13.279 -12.682 14.903 1.00 74.44 265 ALA A N 1
ATOM 2175 C CA . ALA A 1 265 ? -13.705 -13.832 15.680 1.00 74.44 265 ALA A CA 1
ATOM 2176 C C . ALA A 1 265 ? -15.109 -13.584 16.249 1.00 74.44 265 ALA A C 1
ATOM 2178 O O . ALA A 1 265 ? -15.487 -12.447 16.536 1.00 74.44 265 ALA A O 1
ATOM 2179 N N . ASN A 1 266 ? -15.834 -14.669 16.533 1.00 64.56 266 ASN A N 1
ATOM 2180 C CA . ASN A 1 266 ? -17.166 -14.661 17.159 1.00 64.56 266 ASN A CA 1
ATOM 2181 C C . ASN A 1 266 ? -17.250 -13.886 18.499 1.00 64.56 266 ASN A C 1
ATOM 2183 O O . ASN A 1 266 ? -18.342 -13.674 19.012 1.00 64.56 266 ASN A O 1
ATOM 2187 N N . PHE A 1 267 ? -16.115 -13.460 19.068 1.00 61.81 267 PHE A N 1
ATOM 2188 C CA . PHE A 1 267 ? -15.996 -12.743 20.342 1.00 61.81 267 PHE A CA 1
ATOM 2189 C C . PHE A 1 267 ? -15.675 -11.243 20.195 1.00 61.81 267 PHE A C 1
ATOM 2191 O O . PHE A 1 267 ? -15.268 -10.608 21.165 1.00 61.81 267 PHE A O 1
ATOM 2198 N N . GLY A 1 268 ? -15.816 -10.674 18.993 1.00 72.94 268 GLY A N 1
ATOM 2199 C CA . GLY A 1 268 ? -15.711 -9.225 18.771 1.00 72.94 268 GLY A CA 1
ATOM 2200 C C . GLY A 1 268 ? -14.287 -8.660 18.748 1.00 72.94 268 GLY A C 1
ATOM 2201 O O . GLY A 1 268 ? -14.121 -7.449 18.815 1.00 72.94 268 GLY A O 1
ATOM 2202 N N . LYS A 1 269 ? -13.259 -9.513 18.650 1.00 82.69 269 LYS A N 1
ATOM 2203 C CA . LYS A 1 269 ? -11.863 -9.095 18.441 1.00 82.69 269 LYS A CA 1
ATOM 2204 C C . LYS A 1 269 ? -11.323 -9.661 17.128 1.00 82.69 269 LYS A C 1
ATOM 2206 O O . LYS A 1 269 ? -11.684 -10.789 16.769 1.00 82.69 269 LYS A O 1
ATOM 2211 N N . PRO A 1 270 ? -10.451 -8.922 16.427 1.00 92.44 270 PRO A N 1
ATOM 2212 C CA . PRO A 1 270 ? -9.851 -9.406 15.203 1.00 92.44 270 PRO A CA 1
ATOM 2213 C C . PRO A 1 270 ? -8.810 -10.475 15.534 1.00 92.44 270 PRO A C 1
ATOM 2215 O O . PRO A 1 270 ? -8.003 -10.329 16.455 1.00 92.44 270 PRO A O 1
ATOM 2218 N N . ILE A 1 271 ? -8.823 -11.558 14.768 1.00 93.38 271 ILE A N 1
ATOM 2219 C CA . ILE A 1 271 ? -7.817 -12.617 14.817 1.00 93.38 271 ILE A CA 1
ATOM 2220 C C . ILE A 1 271 ? -7.028 -12.630 13.516 1.00 93.38 271 ILE A C 1
ATOM 2222 O O . ILE A 1 271 ? -7.556 -12.315 12.453 1.00 93.38 271 ILE A O 1
ATOM 2226 N N . ALA A 1 272 ? -5.756 -13.008 13.605 1.00 95.25 272 ALA A N 1
ATOM 2227 C CA . ALA A 1 272 ? -4.922 -13.236 12.436 1.00 95.25 272 ALA A CA 1
ATOM 2228 C C . ALA A 1 272 ? -4.932 -14.729 12.091 1.00 95.25 272 ALA A C 1
ATOM 2230 O O . ALA A 1 272 ? -4.704 -15.568 12.962 1.00 95.25 272 ALA A O 1
ATOM 2231 N N . VAL A 1 273 ? -5.178 -15.060 10.825 1.00 94.31 273 VAL A N 1
ATOM 2232 C CA . VAL A 1 273 ? -5.279 -16.443 10.341 1.00 94.31 273 VAL A CA 1
ATOM 2233 C C . VAL A 1 273 ? -4.359 -16.622 9.143 1.00 94.31 273 VAL A C 1
ATOM 2235 O O . VAL A 1 273 ? -4.422 -15.845 8.188 1.00 94.31 273 VAL A O 1
ATOM 2238 N N . ARG A 1 274 ? -3.513 -17.659 9.171 1.00 94.31 274 ARG A N 1
ATOM 2239 C CA . ARG A 1 274 ? -2.709 -18.033 8.003 1.00 94.31 274 ARG A CA 1
ATOM 2240 C C . ARG A 1 274 ? -3.598 -18.629 6.930 1.00 94.31 274 ARG A C 1
ATOM 2242 O O . ARG A 1 274 ? -4.397 -19.525 7.194 1.00 94.31 274 ARG A O 1
ATOM 2249 N N . LEU A 1 275 ? -3.399 -18.170 5.710 1.00 92.25 275 LEU A N 1
ATOM 2250 C CA . LEU A 1 275 ? -3.999 -18.780 4.544 1.00 92.25 275 LEU A CA 1
ATOM 2251 C C . LEU A 1 275 ? -3.183 -20.018 4.153 1.00 92.25 275 LEU A C 1
ATOM 2253 O O . LEU A 1 275 ? -1.954 -19.972 4.093 1.00 92.25 275 LEU A O 1
ATOM 2257 N N . GLY A 1 276 ? -3.871 -21.140 3.935 1.00 77.94 276 GLY A N 1
ATOM 2258 C CA . GLY A 1 276 ? -3.229 -22.400 3.568 1.00 77.94 276 GLY A CA 1
ATOM 2259 C C . GLY A 1 276 ? -2.505 -22.317 2.215 1.00 77.94 276 GLY A C 1
ATOM 2260 O O . GLY A 1 276 ? -2.897 -21.524 1.359 1.00 77.94 276 GLY A O 1
ATOM 2261 N N . PRO A 1 277 ? -1.487 -23.167 1.982 1.00 63.62 277 PRO A N 1
ATOM 2262 C CA . PRO A 1 277 ? -0.662 -23.127 0.770 1.00 63.62 277 PRO A CA 1
ATOM 2263 C C . PRO A 1 277 ? -1.443 -23.411 -0.524 1.00 63.62 277 PRO A C 1
ATOM 2265 O O . PRO A 1 277 ? -1.006 -23.009 -1.591 1.00 63.62 277 PRO A O 1
ATOM 2268 N N . ASN A 1 278 ? -2.616 -24.048 -0.440 1.00 52.56 278 ASN A N 1
ATOM 2269 C CA . ASN A 1 278 ? -3.438 -24.414 -1.602 1.00 52.56 278 ASN A CA 1
ATOM 2270 C C . ASN A 1 278 ? -4.261 -23.248 -2.191 1.00 52.56 278 ASN A C 1
ATOM 2272 O O . ASN A 1 278 ? -5.093 -23.478 -3.065 1.00 52.56 278 ASN A O 1
ATOM 2276 N N . LEU A 1 279 ? -4.098 -22.023 -1.683 1.00 51.22 279 LEU A N 1
ATOM 2277 C CA . LEU A 1 279 ? -4.868 -20.854 -2.120 1.00 51.22 279 LEU A CA 1
ATOM 2278 C C . LEU A 1 279 ? -4.134 -19.983 -3.158 1.00 51.22 279 LEU A C 1
ATOM 2280 O O . LEU A 1 279 ? -4.704 -18.975 -3.580 1.00 51.22 279 LEU A O 1
ATOM 2284 N N . PHE A 1 280 ? -2.899 -20.336 -3.555 1.00 51.44 280 PHE A N 1
ATOM 2285 C CA . PHE A 1 280 ? -1.975 -19.429 -4.258 1.00 51.44 280 PHE A CA 1
ATOM 2286 C C . PHE A 1 280 ? -1.276 -20.034 -5.469 1.00 51.44 280 PHE A C 1
ATOM 2288 O O . PHE A 1 280 ? -0.658 -21.110 -5.322 1.00 51.44 280 PHE A O 1
#

Sequence (280 aa):
MSYGRPAEHTFLGAEAQHEISKRLSGFPLARQLSREIYDFYGDYLSFTESRNFTSTIFTIRLQHQPIALKSAEIQLQSGTARAAEALAHELLHLRLFMLGFPLGEIVHIPFPFVPYARDLIGMCHWVLNLVQHEMNYPTFLSLGFDKDHFLERSEEVIDYRSQLRPESQNRVPAQLEFPRWCIEYLRHFSAARHGGGRKSLDQAQDALAWGSRLYPRLRVVTAEIKKWFEMGFFNDPAKYPSRVNFLLELMGIPKFTGWAKLEFANFGKPIAVRLGPNLF

Foldseek 3Di:
DDPPAWDKDKDFFPRQLVVLLVLCVVQVVLNVLSVVLSLAAGRQEMEIEDLPDPAWAWDWDFDVVVTWTRHTYTYFNPPDPCRNLSSSLRSLVSVCLVVQAWDQDAFDDPPVCVVVVVVLVVLLVLLVVLLSLLVCQVVSVVSVDDLQSSDDDDPDDDPLVVCPDPVNVVPDPPLSLQLVLLSQLSVLVSCCVRNVPPVSVVSSVVSQVSSCVVPVCSVVLNVVVVVLSVVSQCPDSLCNQVSSQVNCVSSSRTHRQKIWGWDDDPVSYITIDIDDNVSD

Radius of gyration: 19.98 Å; chains: 1; bounding box: 48×51×52 Å

pLDDT: mean 89.66, std 12.04, range [36.66, 98.56]

Secondary structure (DSSP, 8-state):
---PPPPPEEEEHHHHHHHHHHHTTT-HHHHHHHHHHHHHHGGGEEEEEETT-SS-EEEEEEEETTEEEEEEEEEEETTSTTHHHHHHHHHHHHHHHHTTPPEEEEE---GGGGGGHHHHHHHHHHHHHHHHHHHHHHHHHHTT--GGGSS--------TTGGGSHHHHTTS-HHHHHHHHHHHHHHHHHHIIIIIHHHHHHHHHHHHHHHHHH-TTHHHHHHHHHHHHHTTTT--TTTHHHHHHHHHHHTTPPPEEEEEEEEE-TTSSEEEEEEPGGG-